Protein AF-A0A660TB31-F1 (afdb_monomer_lite)

Secondary structure (DSSP, 8-state):
-HHHHHHHHHHHHHHHHHHHHHHHHHHH-GGGHHHHHHHHHHHHHHHHHHHTSPS-STTTHHHHHHHHHHHHHHHHHHHHHHHHHHHHHHHHHHHHHHHHHHHHHHHHHHHHHHHHHHHHHHHHHHHHHHHHHHHHHHHHHHHHHHHHHHHHHHHHHHHHHHHHTT---TT-------SSHHHHHHHHHHHHHHHHHT-

Radius of gyration: 57.17 Å; chains: 1; bounding box: 102×24×150 Å

pLDDT: mean 88.39, std 9.78, range [55.0, 98.12]

Structure (mmCIF, N/CA/C/O backbone):
data_AF-A0A660TB31-F1
#
_entry.id   AF-A0A660TB31-F1
#
loop_
_atom_site.group_PDB
_atom_site.id
_atom_site.type_symbol
_atom_site.label_atom_id
_atom_site.label_alt_id
_atom_site.label_comp_id
_atom_site.label_asym_id
_atom_site.label_entity_id
_atom_site.label_seq_id
_atom_site.pdbx_PDB_ins_code
_atom_site.Cartn_x
_atom_site.Cartn_y
_atom_site.Cartn_z
_atom_site.occupancy
_atom_site.B_iso_or_equiv
_atom_site.auth_seq_id
_atom_site.auth_comp_id
_atom_site.auth_asym_id
_atom_site.auth_atom_id
_atom_site.pdbx_PDB_model_num
ATOM 1 N N . MET A 1 1 ? 27.184 2.297 -66.654 1.00 55.00 1 MET A N 1
ATOM 2 C CA . MET A 1 1 ? 27.387 3.160 -65.469 1.00 55.00 1 MET A CA 1
ATOM 3 C C . MET A 1 1 ? 26.064 3.560 -64.815 1.00 55.00 1 MET A C 1
ATOM 5 O O . MET A 1 1 ? 25.922 3.299 -63.631 1.00 55.00 1 MET A O 1
ATOM 9 N N . GLU A 1 2 ? 25.061 4.058 -65.547 1.00 56.44 2 GLU A N 1
ATOM 10 C CA . GLU A 1 2 ? 23.758 4.478 -64.973 1.00 56.44 2 GLU A CA 1
ATOM 11 C C . GLU A 1 2 ? 23.028 3.412 -64.134 1.00 56.44 2 GLU A C 1
ATOM 13 O O . GLU A 1 2 ? 22.593 3.700 -63.024 1.00 56.44 2 GLU A O 1
ATOM 18 N N . ARG A 1 3 ? 22.954 2.152 -64.594 1.00 64.44 3 ARG A N 1
ATOM 19 C CA . ARG A 1 3 ? 22.306 1.066 -63.825 1.00 64.44 3 ARG A CA 1
ATOM 20 C C . ARG A 1 3 ? 22.970 0.798 -62.468 1.00 64.44 3 ARG A C 1
ATOM 22 O O . ARG A 1 3 ? 22.279 0.471 -61.511 1.00 64.44 3 ARG A O 1
ATOM 29 N N . ALA A 1 4 ? 24.291 0.957 -62.378 1.00 63.09 4 ALA A N 1
ATOM 30 C CA . ALA A 1 4 ? 25.035 0.770 -61.132 1.00 63.09 4 ALA A CA 1
ATOM 31 C C . ALA A 1 4 ? 24.817 1.940 -60.154 1.00 63.09 4 ALA A C 1
ATOM 33 O O . ALA A 1 4 ? 24.731 1.723 -58.948 1.00 63.09 4 ALA A O 1
ATOM 34 N N . VAL A 1 5 ? 24.654 3.162 -60.674 1.00 63.12 5 VAL A N 1
ATOM 35 C CA . VAL A 1 5 ? 24.342 4.362 -59.879 1.00 63.12 5 VAL A CA 1
ATOM 36 C C . VAL A 1 5 ? 22.917 4.295 -59.317 1.00 63.12 5 VAL A C 1
ATOM 38 O O . VAL A 1 5 ? 22.720 4.536 -58.128 1.00 63.12 5 VAL A O 1
ATOM 41 N N . ILE A 1 6 ? 21.934 3.885 -60.130 1.00 69.69 6 ILE A N 1
ATOM 42 C CA . ILE A 1 6 ? 20.538 3.698 -59.692 1.00 69.69 6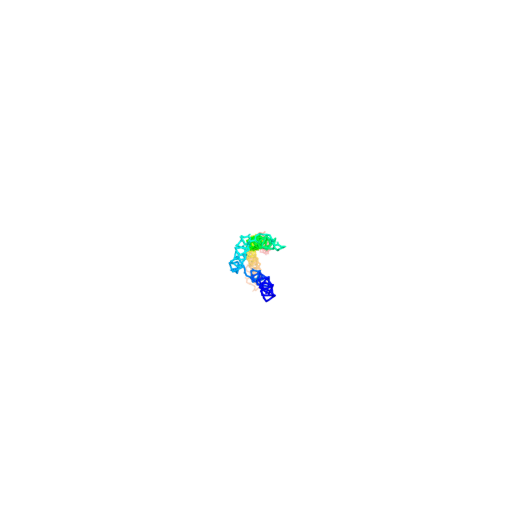 ILE A CA 1
ATOM 43 C C . ILE A 1 6 ? 20.438 2.582 -58.642 1.00 69.69 6 ILE A C 1
ATOM 45 O O . ILE A 1 6 ? 19.766 2.748 -57.625 1.00 69.69 6 ILE A O 1
ATOM 49 N N . ALA A 1 7 ? 21.143 1.464 -58.849 1.00 66.06 7 ALA A N 1
ATOM 50 C CA . ALA A 1 7 ? 21.182 0.368 -57.882 1.00 66.06 7 ALA A CA 1
ATOM 51 C C . ALA A 1 7 ? 21.802 0.796 -56.537 1.00 66.06 7 ALA A C 1
ATOM 53 O O . ALA A 1 7 ? 21.265 0.455 -55.484 1.00 66.06 7 ALA A O 1
ATOM 54 N N . GLY A 1 8 ? 22.882 1.587 -56.560 1.00 68.38 8 GLY A N 1
ATOM 55 C CA . GLY A 1 8 ? 23.509 2.127 -55.349 1.00 68.38 8 GLY A CA 1
ATOM 56 C C . GLY A 1 8 ? 22.620 3.122 -54.594 1.00 68.38 8 GLY A C 1
ATOM 57 O O . GLY A 1 8 ? 22.508 3.043 -53.371 1.00 68.38 8 GLY A O 1
ATOM 58 N N . ALA A 1 9 ? 21.937 4.018 -55.313 1.00 69.50 9 ALA A N 1
ATOM 59 C CA . ALA A 1 9 ? 20.983 4.955 -54.720 1.00 69.50 9 ALA A CA 1
ATOM 60 C C . ALA A 1 9 ? 19.797 4.229 -54.063 1.00 69.50 9 ALA A C 1
ATOM 62 O O . ALA A 1 9 ? 19.445 4.533 -52.924 1.00 69.50 9 ALA A O 1
ATOM 63 N N . ASN A 1 10 ? 19.231 3.224 -54.738 1.00 74.56 10 ASN A N 1
ATOM 64 C CA . ASN A 1 10 ? 18.121 2.438 -54.202 1.00 74.56 10 ASN A CA 1
ATOM 65 C C . ASN A 1 10 ? 18.528 1.645 -52.945 1.00 74.56 10 ASN A C 1
ATOM 67 O O . ASN A 1 10 ? 17.792 1.614 -51.961 1.00 74.56 10 ASN A O 1
ATOM 71 N N . ALA A 1 11 ? 19.734 1.066 -52.937 1.00 74.31 11 ALA A N 1
ATOM 72 C CA . ALA A 1 11 ? 20.273 0.375 -51.766 1.00 74.31 11 ALA A CA 1
ATOM 73 C C . ALA A 1 11 ? 20.437 1.313 -50.556 1.00 74.31 11 ALA A C 1
ATOM 75 O O . ALA A 1 11 ? 20.092 0.934 -49.440 1.00 74.31 11 ALA A O 1
ATOM 76 N N . ASN A 1 12 ? 20.904 2.549 -50.766 1.00 77.69 12 ASN A N 1
ATOM 77 C CA . ASN A 1 12 ? 21.021 3.549 -49.699 1.00 77.69 12 ASN A CA 1
ATOM 78 C C . ASN A 1 12 ? 19.644 3.941 -49.138 1.00 77.69 12 ASN A C 1
ATOM 80 O O . ASN A 1 12 ? 19.427 3.926 -47.927 1.00 77.69 12 ASN A O 1
ATOM 84 N N . THR A 1 13 ? 18.680 4.216 -50.018 1.00 83.94 13 THR A N 1
ATOM 85 C CA . THR A 1 13 ? 17.300 4.505 -49.620 1.00 83.94 13 THR A CA 1
ATOM 86 C C . THR A 1 13 ? 16.699 3.367 -48.795 1.00 83.94 13 THR A C 1
ATOM 88 O O . THR A 1 13 ? 16.145 3.622 -47.726 1.00 83.94 13 THR A O 1
ATOM 91 N N . ASN A 1 14 ? 16.869 2.115 -49.228 1.00 87.75 14 ASN A N 1
ATOM 92 C CA . ASN A 1 14 ? 16.396 0.954 -48.478 1.00 87.75 14 ASN A CA 1
ATOM 93 C C . ASN A 1 14 ? 17.062 0.844 -47.096 1.00 87.75 14 ASN A C 1
ATOM 95 O O . ASN A 1 14 ? 16.364 0.681 -46.099 1.00 87.75 14 ASN A O 1
ATOM 99 N N . SER A 1 15 ? 18.383 1.033 -47.008 1.00 87.88 15 SER A N 1
ATOM 100 C CA . SER A 1 15 ? 19.113 1.027 -45.731 1.00 87.88 15 SER A CA 1
ATOM 101 C C . SER A 1 15 ? 18.635 2.107 -44.755 1.00 87.88 15 SER A C 1
ATOM 103 O O . SER A 1 15 ? 18.563 1.863 -43.548 1.00 87.88 15 SER A O 1
ATOM 105 N N . ASN A 1 16 ? 18.263 3.291 -45.250 1.00 89.75 16 ASN A N 1
ATOM 106 C CA . ASN A 1 16 ? 17.694 4.352 -44.414 1.00 89.75 16 ASN A CA 1
ATOM 107 C C . ASN A 1 16 ? 16.309 3.965 -43.873 1.00 89.75 16 ASN A C 1
ATOM 109 O O . ASN A 1 16 ? 16.013 4.201 -42.698 1.00 89.75 16 ASN A O 1
ATOM 113 N N . TYR A 1 17 ? 15.463 3.342 -44.701 1.00 93.50 17 TYR A N 1
ATOM 114 C CA . TYR A 1 17 ? 14.167 2.831 -44.249 1.00 93.50 17 TYR A CA 1
ATOM 115 C C . TYR A 1 17 ? 14.322 1.695 -43.239 1.00 93.50 17 TYR A C 1
ATOM 117 O O . TYR A 1 17 ? 13.655 1.707 -42.207 1.00 93.50 17 TYR A O 1
ATOM 125 N N . GLU A 1 18 ? 15.232 0.757 -43.488 1.00 95.06 18 GLU A N 1
ATOM 126 C CA . GLU A 1 18 ? 15.504 -0.362 -42.588 1.00 95.06 18 GLU A CA 1
ATOM 127 C C . GLU A 1 18 ? 16.046 0.120 -41.235 1.00 95.06 18 GLU A C 1
ATOM 129 O O . GLU A 1 18 ? 15.541 -0.294 -40.193 1.00 95.06 18 GLU A O 1
ATOM 134 N N . THR A 1 19 ? 16.958 1.101 -41.236 1.00 95.50 19 THR A N 1
ATOM 135 C CA . THR A 1 19 ? 17.412 1.794 -40.016 1.00 95.50 19 THR A CA 1
ATOM 136 C C . THR A 1 19 ? 16.233 2.329 -39.206 1.00 95.50 19 THR A C 1
ATOM 138 O O . THR A 1 19 ? 16.148 2.108 -37.996 1.00 95.50 19 THR A O 1
ATOM 141 N N . LYS A 1 20 ? 15.290 3.013 -39.866 1.00 96.38 20 LYS A N 1
ATOM 142 C CA . LYS A 1 20 ? 14.101 3.567 -39.211 1.00 96.38 20 LYS A CA 1
ATOM 143 C C . LYS A 1 20 ? 13.200 2.467 -38.650 1.00 96.38 20 LYS A C 1
ATOM 145 O O . LYS A 1 20 ? 12.741 2.595 -37.520 1.00 96.38 20 LYS A O 1
ATOM 150 N N . VAL A 1 21 ? 12.943 1.405 -39.411 1.00 97.44 21 VAL A N 1
ATOM 151 C CA . VAL A 1 21 ? 12.093 0.286 -38.974 1.00 97.44 21 VAL A CA 1
ATOM 152 C C . VAL A 1 21 ? 12.697 -0.413 -37.760 1.00 97.44 21 VAL A C 1
ATOM 154 O O . VAL A 1 21 ? 12.007 -0.590 -36.759 1.00 97.44 21 VAL A O 1
ATOM 157 N N . LEU A 1 22 ? 13.987 -0.746 -37.806 1.00 97.38 22 LEU A N 1
ATOM 158 C CA . LEU A 1 22 ? 14.676 -1.393 -36.691 1.00 97.38 22 LEU A CA 1
ATOM 159 C C . LEU A 1 22 ? 14.725 -0.489 -35.452 1.00 97.38 22 LEU A C 1
ATOM 161 O O . LEU A 1 22 ? 14.555 -0.970 -34.334 1.00 97.38 22 LEU A O 1
ATOM 165 N N . PHE A 1 23 ? 14.885 0.827 -35.632 1.00 97.19 23 PHE A N 1
ATOM 166 C CA . PHE A 1 23 ? 14.807 1.773 -34.518 1.00 97.19 23 PHE A CA 1
ATOM 167 C C . PHE A 1 23 ? 13.397 1.847 -33.914 1.00 97.19 23 PHE A C 1
ATOM 169 O O . PHE A 1 23 ? 13.246 1.913 -32.697 1.00 97.19 23 PHE A O 1
ATOM 176 N N . LEU A 1 24 ? 12.348 1.816 -34.743 1.00 97.06 24 LEU A N 1
ATOM 177 C CA . LEU A 1 24 ? 10.964 1.786 -34.260 1.00 97.06 24 LEU A CA 1
ATOM 178 C C . LEU A 1 24 ? 10.669 0.501 -33.478 1.00 97.06 24 LEU A C 1
ATOM 180 O O . LEU A 1 24 ? 10.048 0.572 -32.422 1.00 97.06 24 LEU A O 1
ATOM 184 N N . GLN A 1 25 ? 11.175 -0.642 -33.942 1.00 96.75 25 GLN A N 1
ATOM 185 C CA . GLN A 1 25 ? 11.079 -1.910 -33.215 1.00 96.75 25 GLN A CA 1
ATOM 186 C C . GLN A 1 25 ? 11.824 -1.861 -31.877 1.00 96.75 25 GLN A C 1
ATOM 188 O O . GLN A 1 25 ? 11.293 -2.323 -30.873 1.00 96.75 25 GLN A O 1
ATOM 193 N N . LEU A 1 26 ? 13.020 -1.260 -31.842 1.00 96.12 26 LEU A N 1
ATOM 194 C CA . LEU A 1 26 ? 13.765 -1.008 -30.604 1.00 96.12 26 LEU A CA 1
ATOM 195 C C . LEU A 1 26 ? 12.980 -0.111 -29.632 1.00 96.12 26 LEU A C 1
ATOM 197 O O . LEU A 1 26 ? 13.001 -0.347 -28.427 1.00 96.12 26 LEU A O 1
ATOM 201 N N . LYS A 1 27 ? 12.298 0.920 -30.144 1.00 94.75 27 LYS A N 1
ATOM 202 C CA . LYS A 1 27 ? 11.487 1.846 -29.340 1.00 94.75 27 LYS A CA 1
ATOM 203 C C . LYS A 1 27 ? 10.261 1.166 -28.726 1.00 94.75 27 LYS A C 1
ATOM 205 O O . LYS A 1 27 ? 9.860 1.518 -27.621 1.00 94.75 27 LYS A O 1
ATOM 210 N N . GLU A 1 28 ? 9.648 0.240 -29.455 1.00 94.12 28 GLU A N 1
ATOM 211 C CA . GLU A 1 28 ? 8.514 -0.550 -28.971 1.00 94.12 28 GLU A CA 1
ATOM 212 C C . GLU A 1 28 ? 8.962 -1.611 -27.959 1.00 94.12 28 GLU A C 1
ATOM 214 O O . GLU A 1 28 ? 8.334 -1.782 -26.915 1.00 94.12 28 GLU A O 1
ATOM 219 N N . ASN A 1 29 ? 10.070 -2.294 -28.250 1.00 92.81 29 ASN A N 1
ATOM 220 C CA . ASN A 1 29 ? 10.642 -3.312 -27.389 1.00 92.81 29 ASN A CA 1
ATOM 221 C C . ASN A 1 29 ? 12.178 -3.258 -27.403 1.00 92.81 29 ASN A C 1
ATOM 223 O O . ASN A 1 29 ? 12.828 -3.611 -28.392 1.00 92.81 29 ASN A O 1
ATOM 227 N N . THR A 1 30 ? 12.760 -2.911 -26.253 1.00 91.31 30 THR A N 1
ATOM 228 C CA . THR A 1 30 ? 14.211 -2.812 -26.048 1.00 91.31 30 THR A CA 1
ATOM 229 C C . THR A 1 30 ? 14.957 -4.127 -26.316 1.00 91.31 30 THR A C 1
ATOM 231 O O . THR A 1 30 ? 16.146 -4.093 -26.627 1.00 91.31 30 THR A O 1
ATOM 234 N N . ASP A 1 31 ? 14.289 -5.285 -26.279 1.00 92.75 31 ASP A N 1
ATOM 235 C CA . ASP A 1 31 ? 14.882 -6.586 -26.633 1.00 92.75 31 ASP A CA 1
ATOM 236 C C . ASP A 1 31 ? 15.293 -6.663 -28.112 1.00 92.75 31 ASP A C 1
ATOM 238 O O . ASP A 1 31 ? 16.126 -7.477 -28.502 1.00 92.75 31 ASP A O 1
ATOM 242 N N . LYS A 1 32 ? 14.747 -5.786 -28.963 1.00 93.75 32 LYS A N 1
ATOM 243 C CA . LYS A 1 32 ? 15.121 -5.680 -30.381 1.00 93.75 32 LYS A CA 1
ATOM 244 C C . LYS A 1 32 ? 16.419 -4.898 -30.610 1.00 93.75 32 LYS A C 1
ATOM 246 O O . LYS A 1 32 ? 16.840 -4.756 -31.759 1.00 93.75 32 LYS A O 1
ATOM 251 N N . LYS A 1 33 ? 17.086 -4.431 -29.545 1.00 94.50 33 LYS A N 1
ATOM 252 C CA . LYS A 1 33 ? 18.350 -3.678 -29.623 1.00 94.50 33 LYS A CA 1
ATOM 253 C C . LYS A 1 33 ? 19.432 -4.399 -30.424 1.00 94.50 33 LYS A C 1
ATOM 255 O O . LYS A 1 33 ? 20.116 -3.758 -31.215 1.00 94.50 33 LYS A O 1
ATOM 260 N N . ASP A 1 34 ? 19.549 -5.717 -30.277 1.00 96.19 34 ASP A N 1
ATOM 261 C CA . ASP A 1 34 ? 20.636 -6.478 -30.898 1.00 96.19 34 ASP A CA 1
ATOM 262 C C . ASP A 1 34 ? 20.501 -6.485 -32.424 1.00 96.19 34 ASP A C 1
ATOM 264 O O . ASP A 1 34 ? 21.494 -6.335 -33.136 1.00 96.19 34 ASP A O 1
ATOM 268 N N . ALA A 1 35 ? 19.268 -6.578 -32.937 1.00 95.19 35 ALA A N 1
ATOM 269 C CA . ALA A 1 35 ? 18.986 -6.518 -34.369 1.00 95.19 35 ALA A CA 1
ATOM 270 C C . ALA A 1 35 ? 19.327 -5.138 -34.954 1.00 95.19 35 ALA A C 1
ATOM 272 O O . ALA A 1 35 ? 19.966 -5.053 -36.005 1.00 95.19 35 ALA A O 1
ATOM 273 N N . PHE A 1 36 ? 18.956 -4.066 -34.247 1.00 97.56 36 PHE A N 1
ATOM 274 C CA . PHE A 1 36 ? 19.282 -2.695 -34.637 1.00 97.56 36 PHE A CA 1
ATOM 275 C C . PHE A 1 36 ? 20.798 -2.449 -34.645 1.00 97.56 36 PHE A C 1
ATOM 277 O O . PHE A 1 36 ? 21.348 -2.035 -35.666 1.00 97.56 36 PHE A O 1
ATOM 284 N N . PHE A 1 37 ? 21.494 -2.751 -33.545 1.00 97.75 37 PHE A N 1
ATOM 285 C CA . PHE A 1 37 ? 22.936 -2.514 -33.445 1.00 97.75 37 PHE A CA 1
ATOM 286 C C . PHE A 1 37 ? 23.729 -3.375 -34.426 1.00 97.75 37 PHE A C 1
ATOM 288 O O . PHE A 1 37 ? 24.620 -2.858 -35.093 1.00 97.75 37 PHE A O 1
ATOM 295 N N . SER A 1 38 ? 23.340 -4.639 -34.620 1.00 97.19 38 SER A N 1
ATOM 296 C CA . SER A 1 38 ? 23.960 -5.506 -35.630 1.00 97.19 38 SER A CA 1
ATOM 297 C C . SER A 1 38 ? 23.808 -4.946 -37.047 1.00 97.19 38 SER A C 1
ATOM 299 O O . SER A 1 38 ? 24.731 -5.038 -37.858 1.00 97.19 38 SER A O 1
ATOM 301 N N . PHE A 1 39 ? 22.651 -4.361 -37.375 1.00 96.81 39 PHE A N 1
ATOM 302 C CA . PHE A 1 39 ? 22.438 -3.722 -38.672 1.00 96.81 39 PHE A CA 1
ATOM 303 C C . PHE A 1 39 ? 23.334 -2.489 -38.849 1.00 96.81 39 PHE A C 1
ATOM 305 O O . PHE A 1 39 ? 24.043 -2.389 -39.853 1.00 96.81 39 PHE A O 1
ATOM 312 N N . ILE A 1 40 ? 23.359 -1.598 -37.855 1.00 96.75 40 ILE A N 1
ATOM 313 C CA . ILE A 1 40 ? 24.179 -0.381 -37.886 1.00 96.75 40 ILE A CA 1
ATOM 314 C C . ILE A 1 40 ? 25.676 -0.711 -37.938 1.00 96.75 40 ILE A C 1
ATOM 316 O O . ILE A 1 40 ? 26.394 -0.119 -38.740 1.00 96.75 40 ILE A O 1
ATOM 320 N N . ASP A 1 41 ? 26.145 -1.702 -37.178 1.00 96.75 41 ASP A N 1
ATOM 321 C CA . ASP A 1 41 ? 27.548 -2.129 -37.177 1.00 96.75 41 ASP A CA 1
ATOM 322 C C . ASP A 1 41 ? 27.988 -2.682 -38.536 1.00 96.75 41 ASP A C 1
ATOM 324 O O . ASP A 1 41 ? 29.083 -2.371 -39.015 1.00 96.75 41 ASP A O 1
ATOM 328 N N . ARG A 1 42 ? 27.116 -3.437 -39.222 1.00 94.56 42 ARG A N 1
ATOM 329 C CA . ARG A 1 42 ? 27.367 -3.844 -40.615 1.00 94.56 42 ARG A CA 1
ATOM 330 C C . ARG A 1 42 ? 27.451 -2.635 -41.543 1.00 94.56 42 ARG A C 1
ATOM 332 O O . ARG A 1 42 ? 28.345 -2.600 -42.386 1.00 94.56 42 ARG A O 1
ATOM 339 N N . GLY A 1 43 ? 26.570 -1.648 -41.377 1.00 91.38 43 GLY A N 1
ATOM 340 C CA . GLY A 1 43 ? 26.590 -0.403 -42.149 1.00 91.38 43 GLY A CA 1
ATOM 341 C C . GLY A 1 43 ? 27.872 0.413 -41.944 1.00 91.38 43 GLY A C 1
ATOM 342 O O . GLY A 1 43 ? 28.445 0.910 -42.912 1.00 91.38 43 GLY A O 1
ATOM 343 N N . ILE A 1 44 ? 28.368 0.508 -40.706 1.00 93.25 44 ILE A N 1
ATOM 344 C CA . ILE A 1 44 ? 29.651 1.153 -40.374 1.00 93.25 44 ILE A CA 1
ATOM 345 C C . ILE A 1 44 ? 30.804 0.409 -41.050 1.00 93.25 44 ILE A C 1
ATOM 347 O O . ILE A 1 44 ? 31.579 1.024 -41.779 1.00 93.25 44 ILE A O 1
ATOM 351 N N . LYS A 1 45 ? 30.875 -0.918 -40.883 1.00 92.25 45 LYS A N 1
ATOM 352 C CA . LYS A 1 45 ? 31.938 -1.748 -41.467 1.00 92.25 45 LYS A CA 1
ATOM 353 C C . LYS A 1 45 ? 31.957 -1.680 -42.997 1.00 92.25 45 LYS A C 1
ATOM 355 O O . LYS A 1 45 ? 33.020 -1.622 -43.608 1.00 92.25 45 LYS A O 1
ATOM 360 N N . GLN A 1 46 ? 30.788 -1.670 -43.639 1.00 87.19 46 GLN A N 1
ATOM 361 C CA . GLN A 1 46 ? 30.685 -1.504 -45.092 1.00 87.19 46 GLN A CA 1
ATOM 362 C C . GLN A 1 46 ? 31.159 -0.119 -45.543 1.00 87.19 46 GLN A C 1
ATOM 364 O O . GLN A 1 46 ? 31.859 -0.014 -46.550 1.00 87.19 46 GLN A O 1
ATOM 369 N N . ALA A 1 47 ? 30.808 0.939 -44.806 1.00 87.25 47 ALA A N 1
ATOM 370 C CA . ALA A 1 47 ? 31.291 2.285 -45.094 1.00 87.25 47 ALA A CA 1
ATOM 371 C C . ALA A 1 47 ? 32.818 2.380 -44.945 1.00 87.25 47 ALA A C 1
ATOM 373 O O . ALA A 1 47 ? 33.462 2.972 -45.803 1.00 87.25 47 ALA A O 1
ATOM 374 N N . GLU A 1 48 ? 33.404 1.734 -43.932 1.00 87.62 48 GLU A N 1
ATOM 375 C CA . GLU A 1 48 ? 34.859 1.654 -43.732 1.00 87.62 48 GLU A CA 1
ATOM 376 C C . GLU A 1 48 ? 35.583 0.996 -44.906 1.00 87.62 48 GLU A C 1
ATOM 378 O O . GLU A 1 48 ? 36.512 1.584 -45.453 1.00 87.62 48 GLU A O 1
ATOM 383 N N . LEU A 1 49 ? 35.107 -0.164 -45.361 1.00 84.62 49 LEU A N 1
ATOM 384 C CA . LEU A 1 49 ? 35.686 -0.858 -46.518 1.00 84.62 49 LEU A CA 1
ATOM 385 C C . LEU A 1 49 ? 35.607 -0.024 -47.809 1.00 84.62 49 LEU A C 1
ATOM 387 O O . LEU A 1 49 ? 36.465 -0.133 -48.683 1.00 84.62 49 LEU A O 1
ATOM 391 N N . ASN A 1 50 ? 34.582 0.821 -47.945 1.00 79.31 50 ASN A N 1
ATOM 392 C CA . ASN A 1 50 ? 34.410 1.689 -49.110 1.00 79.31 50 ASN A CA 1
ATOM 393 C C . ASN A 1 50 ? 35.293 2.950 -49.072 1.00 79.31 50 ASN A C 1
ATOM 395 O O . ASN A 1 50 ? 35.486 3.557 -50.122 1.00 79.31 50 ASN A O 1
ATOM 399 N N . ILE A 1 51 ? 35.854 3.323 -47.914 1.00 78.81 51 ILE A N 1
ATOM 400 C CA . ILE A 1 51 ? 36.839 4.417 -47.784 1.00 78.81 51 ILE A CA 1
ATOM 401 C C . ILE A 1 51 ? 38.207 4.008 -48.371 1.00 78.81 51 ILE A C 1
ATOM 403 O O . ILE A 1 51 ? 38.985 4.865 -48.789 1.00 78.81 51 ILE A O 1
ATOM 407 N N . GLU A 1 52 ? 38.506 2.706 -48.438 1.00 68.94 52 GLU A N 1
ATOM 408 C CA . GLU A 1 52 ? 39.780 2.168 -48.949 1.00 68.94 52 GLU A CA 1
ATOM 409 C C . GLU A 1 52 ? 39.816 1.978 -50.485 1.00 68.94 52 GLU A C 1
ATOM 411 O O . GLU A 1 52 ? 40.867 1.675 -51.050 1.00 68.94 52 GLU A O 1
ATOM 416 N N . ARG A 1 53 ? 38.689 2.178 -51.184 1.00 63.88 53 ARG A N 1
ATOM 417 C CA . ARG A 1 53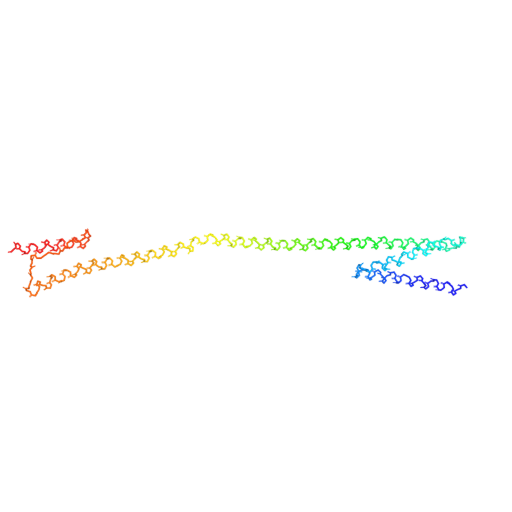 ? 38.561 2.095 -52.659 1.00 63.88 53 ARG A CA 1
ATOM 418 C C . ARG A 1 53 ? 38.973 3.426 -53.336 1.00 63.88 53 ARG A C 1
ATOM 420 O O . ARG A 1 53 ? 39.103 4.423 -52.633 1.00 63.88 53 ARG A O 1
ATOM 427 N N . PRO A 1 54 ? 39.308 3.459 -54.650 1.00 56.81 54 PRO A N 1
ATOM 428 C CA . PRO A 1 54 ? 40.311 4.385 -55.181 1.00 56.81 54 PRO A CA 1
ATOM 429 C C . PRO A 1 54 ? 39.943 5.855 -54.971 1.00 56.81 54 PRO A C 1
ATOM 431 O O . PRO A 1 54 ? 38.894 6.315 -55.411 1.00 56.81 54 PRO A O 1
ATOM 434 N N . LYS A 1 55 ? 40.868 6.564 -54.320 1.00 64.88 55 LYS A N 1
ATOM 435 C CA . LYS A 1 55 ? 40.844 8.007 -54.081 1.00 64.88 55 LYS A CA 1
ATOM 436 C C . LYS A 1 55 ? 41.050 8.756 -55.404 1.00 64.88 55 LYS A C 1
ATOM 438 O O . LYS A 1 55 ? 41.788 8.270 -56.261 1.00 64.88 55 LYS A O 1
ATOM 443 N N . ASN A 1 56 ? 40.451 9.940 -55.513 1.00 64.88 56 ASN A N 1
ATOM 444 C CA . ASN A 1 56 ? 40.391 10.902 -56.623 1.00 64.88 56 ASN A CA 1
ATOM 445 C C . ASN A 1 56 ? 39.065 10.952 -57.409 1.00 64.88 56 ASN A C 1
ATOM 447 O O . ASN A 1 56 ? 39.065 11.353 -58.575 1.00 64.88 56 ASN A O 1
ATOM 451 N N . THR A 1 57 ? 37.925 10.612 -56.795 1.00 74.88 57 THR A N 1
ATOM 452 C CA . THR A 1 57 ? 36.599 10.899 -57.373 1.00 74.88 57 THR A CA 1
ATOM 453 C C . THR A 1 57 ? 35.898 12.043 -56.630 1.00 74.88 57 THR A C 1
ATOM 455 O O . THR A 1 57 ? 36.115 12.230 -55.432 1.00 74.88 57 THR A O 1
ATOM 458 N N . PRO A 1 58 ? 34.971 12.781 -57.272 1.00 73.19 58 PRO A N 1
ATOM 459 C CA . PRO A 1 58 ? 34.118 13.752 -56.573 1.00 73.19 58 PRO A CA 1
ATOM 460 C C . PRO A 1 58 ? 33.277 13.161 -55.420 1.00 73.19 58 PRO A C 1
ATOM 462 O O . PRO A 1 58 ? 32.648 13.909 -54.677 1.00 73.19 58 PRO A O 1
ATOM 465 N N . PHE A 1 59 ? 33.241 11.831 -55.269 1.00 72.25 59 PHE A N 1
ATOM 466 C CA . PHE A 1 59 ? 32.381 11.098 -54.340 1.00 72.25 59 PHE A CA 1
ATOM 467 C C . PHE A 1 59 ? 33.128 10.464 -53.157 1.00 72.25 59 PHE A C 1
ATOM 469 O O . PHE A 1 59 ? 32.496 9.813 -52.325 1.00 72.25 59 PHE A O 1
ATOM 476 N N . ASP A 1 60 ? 34.439 10.681 -53.029 1.00 74.94 60 ASP A N 1
ATOM 477 C CA . ASP A 1 60 ? 35.283 10.030 -52.010 1.00 74.94 60 ASP A CA 1
ATOM 478 C C . ASP A 1 60 ? 34.885 10.369 -50.562 1.00 74.94 60 ASP A C 1
ATOM 480 O O . ASP A 1 60 ? 35.193 9.630 -49.628 1.00 74.94 60 ASP A O 1
ATOM 484 N N . MET A 1 61 ? 34.156 11.472 -50.363 1.00 81.31 61 MET A N 1
ATOM 485 C CA . MET A 1 61 ? 33.635 11.887 -49.056 1.00 81.31 61 MET A CA 1
ATOM 486 C C . MET A 1 61 ? 32.323 11.190 -48.664 1.00 81.31 61 MET A C 1
ATOM 488 O O . MET A 1 61 ? 31.958 11.200 -47.487 1.00 81.31 61 MET A O 1
ATOM 492 N N . LEU A 1 62 ? 31.594 10.574 -49.606 1.00 81.94 62 LEU A N 1
ATOM 493 C CA . LEU A 1 62 ? 30.311 9.921 -49.308 1.00 81.94 62 LEU A CA 1
ATOM 494 C C . LEU A 1 62 ? 30.451 8.749 -48.319 1.00 81.94 62 LEU A C 1
ATOM 496 O O . LEU A 1 62 ? 29.670 8.706 -47.365 1.00 81.94 62 LEU A O 1
ATOM 500 N N . PRO A 1 63 ? 31.436 7.836 -48.458 1.00 82.75 63 PRO A N 1
ATOM 501 C CA . PRO A 1 63 ? 31.642 6.757 -47.491 1.00 82.75 63 PRO A CA 1
ATOM 502 C C . PRO A 1 63 ? 32.013 7.272 -46.093 1.00 82.75 63 PRO A C 1
ATOM 504 O O . PRO A 1 63 ? 31.530 6.743 -45.092 1.00 82.75 63 PRO A O 1
ATOM 507 N N . VAL A 1 64 ? 32.806 8.348 -46.013 1.00 86.44 64 VAL A N 1
ATOM 508 C CA . VAL A 1 64 ? 33.189 8.997 -44.745 1.00 86.44 64 VAL A CA 1
ATOM 509 C C . VAL A 1 64 ? 31.964 9.586 -44.043 1.00 86.44 64 VAL A C 1
ATOM 511 O O . VAL A 1 64 ? 31.740 9.336 -42.858 1.00 86.44 64 VAL A O 1
ATOM 514 N N . ASN A 1 65 ? 31.125 10.319 -44.777 1.00 88.44 65 ASN A N 1
ATOM 515 C CA . ASN A 1 65 ? 29.901 10.903 -44.232 1.00 88.44 65 ASN A CA 1
ATOM 516 C C . ASN A 1 65 ? 28.894 9.826 -43.800 1.00 88.44 65 ASN A C 1
ATOM 518 O O . ASN A 1 65 ? 28.286 9.958 -42.738 1.00 88.44 65 ASN A O 1
ATOM 522 N N . ALA A 1 66 ? 28.757 8.742 -44.571 1.00 86.75 66 ALA A N 1
ATOM 523 C CA . ALA A 1 66 ? 27.896 7.611 -44.224 1.00 86.75 66 ALA A CA 1
ATOM 524 C C . ALA A 1 66 ? 28.369 6.905 -42.943 1.00 86.75 66 ALA A C 1
ATOM 526 O O . ALA A 1 66 ? 27.559 6.628 -42.056 1.00 86.75 66 ALA A O 1
ATOM 527 N N . LYS A 1 67 ? 29.684 6.683 -42.799 1.00 90.44 67 LYS A N 1
ATOM 528 C CA . LYS A 1 67 ? 30.278 6.161 -41.561 1.00 90.44 67 LYS A CA 1
ATOM 529 C C . LYS A 1 67 ? 29.940 7.059 -40.374 1.00 90.44 67 LYS A C 1
ATOM 531 O O . LYS A 1 67 ? 29.417 6.572 -39.375 1.00 90.44 67 LYS A O 1
ATOM 536 N N . ASN A 1 68 ? 30.195 8.362 -40.486 1.00 93.06 68 ASN A N 1
ATOM 537 C CA . ASN A 1 68 ? 29.949 9.313 -39.401 1.00 93.06 68 ASN A CA 1
ATOM 538 C C . ASN A 1 68 ? 28.464 9.380 -39.013 1.00 93.06 68 ASN A C 1
ATOM 540 O O . ASN A 1 68 ? 28.142 9.434 -37.826 1.00 93.06 68 ASN A O 1
ATOM 544 N N . ALA A 1 69 ? 27.557 9.330 -39.993 1.00 92.19 69 ALA A N 1
ATOM 545 C CA . ALA A 1 69 ? 26.120 9.272 -39.745 1.00 92.19 69 ALA A CA 1
ATOM 546 C C . ALA A 1 69 ? 25.727 7.993 -38.989 1.00 92.19 69 ALA A C 1
ATOM 548 O O . ALA A 1 69 ? 25.051 8.082 -37.966 1.00 92.19 69 ALA A O 1
ATOM 549 N N . ASN A 1 70 ? 26.208 6.825 -39.426 1.00 94.38 70 ASN A N 1
ATOM 550 C CA . ASN A 1 70 ? 25.923 5.550 -38.764 1.00 94.38 70 ASN A CA 1
ATOM 551 C C . ASN A 1 70 ? 26.498 5.488 -37.341 1.00 94.38 70 ASN A C 1
ATOM 553 O O . ASN A 1 70 ? 25.818 5.033 -36.424 1.00 94.38 70 ASN A O 1
ATOM 557 N N . VAL A 1 71 ? 27.712 6.007 -37.126 1.00 96.69 71 VAL A N 1
ATOM 558 C CA . VAL A 1 71 ? 28.310 6.134 -35.786 1.00 96.69 71 VAL A CA 1
ATOM 559 C C . VAL A 1 71 ? 27.454 7.035 -34.896 1.00 96.69 71 VAL A C 1
ATOM 561 O O . VAL A 1 71 ? 27.157 6.672 -33.761 1.00 96.69 71 VAL A O 1
ATOM 564 N N . LYS A 1 72 ? 26.993 8.183 -35.405 1.00 97.12 72 LYS A N 1
ATOM 565 C CA . LYS A 1 72 ? 26.121 9.086 -34.644 1.00 97.12 72 LYS A CA 1
ATOM 566 C C . LYS A 1 72 ? 24.778 8.434 -34.302 1.00 97.12 72 LYS A C 1
ATOM 568 O O . LYS A 1 72 ? 24.308 8.578 -33.178 1.00 97.12 72 LYS A O 1
ATOM 573 N N . ILE A 1 73 ? 24.180 7.702 -35.244 1.00 96.31 73 ILE A N 1
ATOM 574 C CA . ILE A 1 73 ? 22.951 6.926 -35.020 1.00 96.31 73 ILE A CA 1
ATOM 575 C C . ILE A 1 73 ? 23.170 5.887 -33.914 1.00 96.31 73 ILE A C 1
ATOM 577 O O . ILE A 1 73 ? 22.340 5.783 -33.013 1.00 96.31 73 ILE A O 1
ATOM 581 N N . LYS A 1 74 ? 24.298 5.166 -33.945 1.00 97.25 74 LYS A N 1
ATOM 582 C CA . LYS A 1 74 ? 24.661 4.187 -32.915 1.00 97.25 74 LYS A CA 1
ATOM 583 C C . LYS A 1 74 ? 24.747 4.824 -31.530 1.00 97.25 74 LYS A C 1
ATOM 585 O O . LYS A 1 74 ? 24.060 4.365 -30.627 1.00 97.25 74 LYS A O 1
ATOM 590 N N . VAL A 1 75 ? 25.514 5.906 -31.385 1.00 98.00 75 VAL A N 1
ATOM 591 C CA . VAL A 1 75 ? 25.700 6.602 -30.098 1.00 98.00 75 VAL A CA 1
ATOM 592 C C . VAL A 1 75 ? 24.366 7.091 -29.529 1.00 98.00 75 VAL A C 1
ATOM 594 O O . VAL A 1 75 ? 24.070 6.863 -28.358 1.00 98.00 75 VAL A O 1
ATOM 597 N N . LEU A 1 76 ? 23.523 7.713 -30.359 1.00 98.00 76 LEU A N 1
ATOM 598 C CA . LEU A 1 76 ? 22.204 8.185 -29.923 1.00 98.00 76 LEU A CA 1
ATOM 599 C C . LEU A 1 76 ? 21.282 7.028 -29.512 1.00 98.00 76 LEU A C 1
ATOM 601 O O . LEU A 1 76 ? 20.509 7.160 -28.565 1.00 98.00 76 LEU A O 1
ATOM 605 N N . ALA A 1 77 ? 21.356 5.888 -30.199 1.00 96.94 77 ALA A N 1
ATOM 606 C CA . ALA A 1 77 ? 20.582 4.706 -29.841 1.00 96.94 77 ALA A CA 1
ATOM 607 C C . ALA A 1 77 ? 21.097 4.029 -28.558 1.00 96.94 77 ALA A C 1
ATOM 609 O O . ALA A 1 77 ? 20.292 3.558 -27.757 1.00 96.94 77 ALA A O 1
ATOM 610 N N . GLU A 1 78 ? 22.410 4.003 -28.323 1.00 97.19 78 GLU A N 1
ATOM 611 C CA . GLU A 1 78 ? 23.004 3.528 -27.065 1.00 97.19 78 GLU A CA 1
ATOM 612 C C . GLU A 1 78 ? 22.550 4.392 -25.884 1.00 97.19 78 GLU A C 1
ATOM 614 O O . GLU A 1 78 ? 22.105 3.868 -24.858 1.00 97.19 78 GLU A O 1
ATOM 619 N N . GLU A 1 79 ? 22.588 5.717 -26.048 1.00 97.56 79 GLU A N 1
ATOM 620 C CA . GLU A 1 79 ? 22.076 6.662 -25.057 1.00 97.56 79 GLU A CA 1
ATOM 621 C C . GLU A 1 79 ? 20.574 6.462 -24.814 1.00 97.56 79 GLU A C 1
ATOM 623 O O . GLU A 1 79 ? 20.132 6.403 -23.666 1.00 97.56 79 GLU A O 1
ATOM 628 N N . TYR A 1 80 ? 19.788 6.274 -25.878 1.00 96.56 80 TYR A N 1
ATOM 629 C CA . TYR A 1 80 ? 18.363 5.967 -25.776 1.00 96.56 80 TYR A CA 1
ATOM 630 C C . TYR A 1 80 ? 18.103 4.698 -24.947 1.00 96.56 80 TYR A C 1
ATOM 632 O O . TYR A 1 80 ? 17.311 4.733 -24.003 1.00 96.56 80 TYR A O 1
ATOM 640 N N . VAL A 1 81 ? 18.797 3.593 -25.244 1.00 97.00 81 VAL A N 1
ATOM 641 C CA . VAL A 1 81 ? 18.654 2.323 -24.509 1.00 97.00 81 VAL A CA 1
ATOM 642 C C . VAL A 1 81 ? 19.033 2.492 -23.039 1.00 97.00 81 VAL A C 1
ATOM 644 O O . VAL A 1 81 ? 18.317 2.013 -22.156 1.00 97.00 81 VAL A O 1
ATOM 647 N N . LYS A 1 82 ? 20.123 3.215 -22.758 1.00 97.12 82 LYS A N 1
ATOM 648 C CA . LYS A 1 82 ? 20.542 3.536 -21.390 1.00 97.12 82 LYS A CA 1
ATOM 649 C C . LYS A 1 82 ? 19.459 4.323 -20.647 1.00 97.12 82 LYS A C 1
ATOM 651 O O . LYS A 1 82 ? 19.098 3.948 -19.532 1.00 97.12 82 LYS A O 1
ATOM 656 N N . ASN A 1 83 ? 18.904 5.359 -21.275 1.00 97.31 83 ASN A N 1
ATOM 657 C CA . ASN A 1 83 ? 17.863 6.202 -20.687 1.00 97.31 83 ASN A CA 1
ATOM 658 C C . ASN A 1 83 ? 16.587 5.407 -20.380 1.00 97.31 83 ASN A C 1
ATOM 660 O O . ASN A 1 83 ? 16.026 5.559 -19.297 1.00 97.31 83 ASN A O 1
ATOM 664 N N . ILE A 1 84 ? 16.160 4.509 -21.274 1.00 96.00 84 ILE A N 1
ATOM 665 C CA . ILE A 1 84 ? 15.027 3.604 -21.016 1.00 96.00 84 ILE A CA 1
ATOM 666 C C . ILE A 1 84 ? 15.314 2.677 -19.828 1.00 96.00 84 ILE A C 1
ATOM 668 O O . ILE A 1 84 ? 14.449 2.497 -18.970 1.00 96.00 84 ILE A O 1
ATOM 672 N N . GLY A 1 85 ? 16.533 2.142 -19.721 1.00 95.12 85 GLY A N 1
ATOM 673 C CA . GLY A 1 85 ? 16.958 1.359 -18.558 1.00 95.12 85 GLY A CA 1
ATOM 674 C C . GLY A 1 85 ? 16.836 2.144 -17.248 1.00 95.12 85 GLY A C 1
ATOM 675 O O . GLY A 1 85 ? 16.256 1.653 -16.277 1.00 95.12 85 GLY A O 1
ATOM 676 N N . THR A 1 86 ? 17.306 3.395 -17.234 1.00 97.12 86 THR A N 1
ATOM 677 C CA . THR A 1 86 ? 17.170 4.296 -16.079 1.00 97.12 86 THR A CA 1
ATOM 678 C C . THR A 1 86 ? 15.708 4.603 -15.755 1.00 97.12 86 THR A C 1
ATOM 680 O O . THR A 1 86 ? 15.324 4.542 -14.588 1.00 97.12 86 THR A O 1
ATOM 683 N N . ILE A 1 87 ? 14.872 4.881 -16.760 1.00 95.81 87 ILE A N 1
ATOM 684 C CA . ILE A 1 87 ? 13.434 5.131 -16.576 1.00 95.81 87 ILE A CA 1
ATOM 685 C C . ILE A 1 87 ? 12.751 3.915 -15.945 1.00 95.81 87 ILE A C 1
ATOM 687 O O . ILE A 1 87 ? 11.985 4.073 -14.997 1.00 95.81 87 ILE A O 1
ATOM 691 N N . ASN A 1 88 ? 13.054 2.705 -16.416 1.00 95.12 88 ASN A N 1
ATOM 692 C CA . ASN A 1 88 ? 12.472 1.475 -15.880 1.00 95.12 88 ASN A CA 1
ATOM 693 C C . ASN A 1 88 ? 12.893 1.223 -14.427 1.00 95.12 88 ASN A C 1
ATOM 695 O O . ASN A 1 88 ? 12.052 0.883 -13.595 1.00 95.12 88 ASN A O 1
ATOM 699 N N . ASN A 1 89 ? 14.167 1.451 -14.099 1.00 97.00 89 ASN A N 1
ATOM 700 C CA . ASN A 1 89 ? 14.650 1.356 -12.724 1.00 97.00 89 ASN A CA 1
ATOM 701 C C . ASN A 1 89 ? 13.978 2.395 -11.811 1.00 97.00 89 ASN A C 1
ATOM 703 O O . ASN A 1 89 ? 13.481 2.055 -10.739 1.00 97.00 89 ASN A O 1
ATOM 707 N N . ASN A 1 90 ? 13.887 3.651 -12.256 1.00 97.69 90 ASN A N 1
ATOM 708 C CA . ASN A 1 90 ? 13.217 4.710 -11.502 1.00 97.69 90 ASN A CA 1
ATOM 709 C C . ASN A 1 90 ? 11.728 4.405 -11.311 1.00 97.69 90 ASN A C 1
ATOM 711 O O . ASN A 1 90 ? 11.211 4.581 -10.212 1.00 97.69 90 ASN A O 1
ATOM 715 N N . LYS A 1 91 ? 11.048 3.879 -12.337 1.00 97.50 91 LYS A N 1
ATOM 716 C CA . LYS A 1 91 ? 9.660 3.413 -12.235 1.00 97.50 91 LYS A CA 1
ATOM 717 C C . LYS A 1 91 ? 9.521 2.328 -11.166 1.00 97.50 91 LYS A C 1
ATOM 719 O O . LYS A 1 91 ? 8.619 2.421 -10.342 1.00 97.50 91 LYS A O 1
ATOM 724 N N . ALA A 1 92 ? 10.414 1.339 -11.140 1.00 97.50 92 ALA A N 1
ATOM 725 C CA . ALA A 1 92 ? 10.393 0.281 -10.129 1.00 97.50 92 ALA A CA 1
ATOM 726 C C . ALA A 1 92 ? 10.612 0.826 -8.704 1.00 97.50 92 ALA A C 1
ATOM 728 O O . ALA A 1 92 ? 9.891 0.445 -7.781 1.00 97.50 92 ALA A O 1
ATOM 729 N N . ILE A 1 93 ? 11.559 1.755 -8.527 1.00 98.00 93 ILE A N 1
ATOM 730 C CA . ILE A 1 93 ? 11.810 2.429 -7.242 1.00 98.00 93 ILE A CA 1
ATOM 731 C C . ILE A 1 93 ? 10.576 3.220 -6.795 1.00 98.00 93 ILE A C 1
ATOM 733 O O . ILE A 1 93 ? 10.160 3.101 -5.643 1.00 98.00 93 ILE A O 1
ATOM 737 N N . ILE A 1 94 ? 9.972 3.992 -7.704 1.00 98.00 94 ILE A N 1
ATOM 738 C CA . ILE A 1 94 ? 8.776 4.790 -7.422 1.00 98.00 94 ILE A CA 1
ATOM 739 C C . ILE A 1 94 ? 7.619 3.879 -7.006 1.00 98.00 94 ILE A C 1
ATOM 741 O O . ILE A 1 94 ? 7.039 4.111 -5.950 1.00 98.00 94 ILE A O 1
ATOM 745 N N . LEU A 1 95 ? 7.327 2.813 -7.759 1.00 98.12 95 LEU A N 1
ATOM 746 C CA . LEU A 1 95 ? 6.262 1.861 -7.414 1.00 98.12 95 LEU A CA 1
ATOM 747 C C . LEU A 1 95 ? 6.475 1.245 -6.025 1.00 98.12 95 LEU A C 1
ATOM 749 O O . LEU A 1 95 ? 5.575 1.291 -5.194 1.00 98.12 95 LEU A O 1
ATOM 753 N N . LYS A 1 96 ? 7.695 0.793 -5.717 1.00 97.88 96 LYS A N 1
ATOM 754 C CA . LYS A 1 96 ? 8.027 0.266 -4.384 1.00 97.88 96 LYS A CA 1
ATOM 755 C C . LYS A 1 96 ? 7.843 1.309 -3.278 1.00 97.88 96 LYS A C 1
ATOM 757 O O . LYS A 1 96 ? 7.434 0.974 -2.167 1.00 97.88 96 LYS A O 1
ATOM 762 N N . SER A 1 97 ? 8.177 2.571 -3.551 1.00 97.62 97 SER A N 1
ATOM 763 C CA . SER A 1 97 ? 7.988 3.657 -2.586 1.00 97.62 97 SER A CA 1
ATOM 764 C C . SER A 1 97 ? 6.509 3.985 -2.362 1.00 97.62 97 SER A C 1
ATOM 766 O O . SER A 1 97 ? 6.122 4.214 -1.219 1.00 97.62 97 SER A O 1
ATOM 768 N N . LEU A 1 98 ? 5.676 3.922 -3.408 1.00 97.56 98 LEU A N 1
ATOM 769 C CA . LEU A 1 98 ? 4.223 4.071 -3.307 1.00 97.56 98 LEU A CA 1
ATOM 770 C C . LEU A 1 98 ? 3.610 2.949 -2.465 1.00 97.56 98 LEU A C 1
ATOM 772 O O . LEU A 1 98 ? 2.861 3.243 -1.537 1.00 97.56 98 LEU A O 1
ATOM 776 N N . ASP A 1 99 ? 3.996 1.693 -2.706 1.00 97.50 99 ASP A N 1
ATOM 777 C CA . ASP A 1 99 ? 3.536 0.554 -1.899 1.00 97.50 99 ASP A CA 1
ATOM 778 C C . ASP A 1 99 ? 3.911 0.721 -0.423 1.00 97.50 99 ASP A C 1
ATOM 780 O O . ASP A 1 99 ? 3.125 0.421 0.478 1.00 97.50 99 ASP A O 1
ATOM 784 N N . LYS A 1 100 ? 5.121 1.224 -0.153 1.00 97.38 100 LYS A N 1
ATOM 785 C CA . LYS A 1 100 ? 5.560 1.511 1.213 1.00 97.38 100 LYS A CA 1
ATOM 786 C C . LYS A 1 100 ? 4.701 2.602 1.858 1.00 97.38 100 LYS A C 1
ATOM 788 O O . LYS A 1 100 ? 4.238 2.395 2.973 1.00 97.38 100 LYS A O 1
ATOM 793 N N . ILE A 1 101 ? 4.466 3.719 1.166 1.00 97.94 101 ILE A N 1
ATOM 794 C CA . ILE A 1 101 ? 3.639 4.825 1.674 1.00 97.94 101 ILE A CA 1
ATOM 795 C C . ILE A 1 101 ? 2.224 4.337 1.984 1.00 97.94 101 ILE A C 1
ATOM 797 O O . ILE A 1 101 ? 1.742 4.584 3.080 1.00 97.94 101 ILE A O 1
ATOM 801 N N . ILE A 1 102 ? 1.590 3.588 1.076 1.00 97.38 102 ILE A N 1
ATOM 802 C CA . ILE A 1 102 ? 0.245 3.031 1.289 1.00 97.38 102 ILE A CA 1
ATOM 803 C C . ILE A 1 102 ? 0.213 2.163 2.554 1.00 97.38 102 ILE A C 1
ATOM 805 O O . ILE A 1 102 ? -0.669 2.313 3.398 1.00 97.38 102 ILE A O 1
ATOM 809 N N . ASN A 1 103 ? 1.197 1.278 2.720 1.00 97.38 103 ASN A N 1
ATOM 810 C CA . ASN A 1 103 ? 1.277 0.409 3.893 1.00 97.38 103 ASN A CA 1
ATOM 811 C C . ASN A 1 103 ? 1.533 1.184 5.192 1.00 97.38 103 ASN A C 1
ATOM 813 O O . ASN A 1 103 ? 0.948 0.853 6.224 1.00 97.38 103 ASN A O 1
ATOM 817 N N . ASP A 1 104 ? 2.398 2.196 5.156 1.00 97.31 104 ASP A N 1
ATOM 818 C CA . ASP A 1 104 ? 2.698 3.033 6.317 1.00 97.31 104 ASP A CA 1
ATOM 819 C C . ASP A 1 104 ? 1.476 3.888 6.702 1.00 97.31 104 ASP A C 1
ATOM 821 O O . ASP A 1 104 ? 1.133 3.953 7.882 1.00 97.31 104 ASP A O 1
ATOM 825 N N . THR A 1 105 ? 0.747 4.449 5.731 1.00 96.00 105 THR A N 1
ATOM 826 C CA . THR A 1 105 ? -0.518 5.167 5.961 1.00 96.00 105 THR A CA 1
ATOM 827 C C . THR A 1 105 ? -1.580 4.253 6.572 1.00 96.00 105 THR A C 1
ATOM 829 O O . THR A 1 105 ? -2.143 4.599 7.609 1.00 96.00 105 THR A O 1
ATOM 832 N N . ASN A 1 106 ? -1.786 3.051 6.025 1.00 96.19 106 ASN A N 1
ATOM 833 C CA . ASN A 1 106 ? -2.735 2.082 6.585 1.00 96.19 106 ASN A CA 1
ATOM 834 C C . ASN A 1 106 ? -2.378 1.699 8.031 1.00 96.19 106 ASN A C 1
ATOM 836 O O . ASN A 1 106 ? -3.254 1.576 8.884 1.00 96.19 106 ASN A O 1
ATOM 840 N N . LYS A 1 107 ? -1.086 1.528 8.340 1.00 95.62 107 LYS A N 1
ATOM 841 C CA . LYS A 1 107 ? -0.635 1.270 9.716 1.00 95.62 107 LYS A CA 1
ATOM 842 C C . LYS A 1 107 ? -0.905 2.452 10.640 1.00 95.62 107 LYS A C 1
ATOM 844 O O . LYS A 1 107 ? -1.297 2.228 11.778 1.00 95.62 107 LYS A O 1
ATOM 849 N N . LEU A 1 108 ? -0.696 3.686 10.183 1.00 95.00 108 LEU A N 1
ATOM 850 C CA . LEU A 1 108 ? -0.993 4.882 10.973 1.00 95.00 108 LEU A CA 1
ATOM 851 C C . LEU A 1 108 ? -2.488 4.994 11.285 1.00 95.00 108 LEU A C 1
ATOM 853 O O . LEU A 1 108 ? -2.840 5.248 12.436 1.00 95.00 108 LEU A O 1
ATOM 857 N N . GLU A 1 109 ? -3.356 4.735 10.306 1.00 92.06 109 GLU A N 1
ATOM 858 C CA . GLU A 1 109 ? -4.808 4.691 10.511 1.00 92.06 109 GLU A CA 1
ATOM 859 C C . GLU A 1 109 ? -5.200 3.612 11.525 1.00 92.06 109 GLU A C 1
ATOM 861 O O . GLU A 1 109 ? -5.911 3.894 12.490 1.00 92.06 109 GLU A O 1
ATOM 866 N N . GLN A 1 110 ? -4.677 2.393 11.367 1.00 92.75 110 GLN A N 1
ATOM 867 C CA . GLN A 1 110 ? -4.947 1.298 12.302 1.00 92.75 110 GLN A CA 1
ATOM 868 C C . GLN A 1 110 ? -4.427 1.600 13.708 1.00 92.75 110 GLN A C 1
ATOM 870 O O . GLN A 1 110 ? -5.117 1.346 14.690 1.00 92.75 110 GLN A O 1
ATOM 875 N N . ASN A 1 111 ? -3.243 2.198 13.832 1.00 93.88 111 ASN A N 1
ATOM 876 C CA . ASN A 1 111 ? -2.694 2.594 15.125 1.00 93.88 111 ASN A CA 1
ATOM 877 C C . ASN A 1 111 ? -3.541 3.681 15.798 1.00 93.88 111 ASN A C 1
ATOM 879 O O . ASN A 1 111 ? -3.739 3.619 17.009 1.00 93.88 111 ASN A O 1
ATOM 883 N N . ALA A 1 112 ? -4.065 4.646 15.036 1.00 91.50 112 ALA A N 1
ATOM 884 C CA . ALA A 1 112 ? -4.959 5.680 15.554 1.00 91.50 112 ALA A CA 1
ATOM 885 C C . ALA A 1 112 ? -6.316 5.107 16.005 1.00 91.50 112 ALA A C 1
ATOM 887 O O . ALA A 1 112 ? -6.838 5.493 17.053 1.00 91.50 112 ALA A O 1
ATOM 888 N N . ILE A 1 113 ? -6.874 4.152 15.254 1.00 89.06 113 ILE A N 1
ATOM 889 C CA . ILE A 1 113 ? -8.093 3.431 15.647 1.00 89.06 113 ILE A CA 1
ATOM 890 C C . ILE A 1 113 ? -7.837 2.617 16.918 1.00 89.06 113 ILE A C 1
ATOM 892 O O . ILE A 1 113 ? -8.626 2.684 17.860 1.00 89.06 113 ILE A O 1
ATOM 896 N N . ASN A 1 114 ? -6.718 1.893 16.979 1.00 89.94 114 ASN A N 1
ATOM 897 C CA . ASN A 1 114 ? -6.367 1.054 18.121 1.00 89.94 114 ASN A CA 1
ATOM 898 C C . ASN A 1 114 ? -6.125 1.878 19.390 1.00 89.94 114 ASN A C 1
ATOM 900 O O . ASN A 1 114 ? -6.643 1.514 20.441 1.00 89.94 114 ASN A O 1
ATOM 904 N N . SER A 1 115 ? -5.414 3.006 19.313 1.00 89.25 115 SER A N 1
ATOM 905 C CA . SER A 1 115 ? -5.182 3.875 20.478 1.00 89.25 115 SER A CA 1
ATOM 906 C C . SER A 1 115 ? -6.474 4.525 20.990 1.00 89.25 115 SER A C 1
ATOM 908 O O . SER A 1 115 ? -6.700 4.633 22.200 1.00 89.25 115 SER A O 1
ATOM 910 N N . THR A 1 116 ? -7.370 4.893 20.071 1.00 86.62 116 THR A N 1
ATOM 911 C CA . THR A 1 116 ? -8.718 5.366 20.408 1.00 86.62 116 THR A CA 1
ATOM 912 C C . THR A 1 116 ? -9.517 4.254 21.094 1.00 86.62 116 THR A C 1
ATOM 914 O O . THR A 1 116 ? -10.112 4.475 22.147 1.00 86.62 116 THR A O 1
ATOM 917 N N . MET A 1 117 ? -9.481 3.032 20.554 1.00 85.75 117 MET A N 1
ATOM 918 C CA . MET A 1 117 ? -10.162 1.871 21.128 1.00 85.75 117 MET A CA 1
ATOM 919 C C . MET A 1 117 ? -9.621 1.505 22.517 1.00 85.75 117 MET A C 1
ATOM 921 O O . MET A 1 117 ? -10.404 1.212 23.419 1.00 85.75 117 MET A O 1
ATOM 925 N N . GLU A 1 118 ? -8.304 1.565 22.731 1.00 87.31 118 GLU A N 1
ATOM 926 C CA . GLU A 1 118 ? -7.691 1.340 24.046 1.00 87.31 118 GLU A CA 1
ATOM 927 C C . GLU A 1 118 ? -8.194 2.337 25.093 1.00 87.31 118 GLU A C 1
ATOM 929 O O . GLU A 1 118 ? -8.518 1.936 26.213 1.00 87.31 118 GLU A O 1
ATOM 934 N N . SER A 1 119 ? -8.350 3.607 24.710 1.00 83.81 119 SER A N 1
ATOM 935 C CA . SER A 1 119 ? -8.899 4.646 25.592 1.00 83.81 119 SER A CA 1
ATOM 936 C C . SER A 1 119 ? -10.337 4.334 26.030 1.00 83.81 119 SER A C 1
ATOM 938 O O . SER A 1 119 ? -10.706 4.578 27.180 1.00 83.81 119 SER A O 1
ATOM 940 N N . PHE A 1 120 ? -11.145 3.729 25.154 1.00 87.75 120 PHE A N 1
ATOM 941 C CA . PHE A 1 120 ? -12.520 3.330 25.474 1.00 87.75 120 PHE A CA 1
ATOM 942 C C . PHE A 1 120 ? -12.636 1.963 26.156 1.00 87.75 120 PHE A C 1
ATOM 944 O O . PHE A 1 120 ? -13.623 1.721 26.851 1.00 87.75 120 PHE A O 1
ATOM 951 N N . LYS A 1 121 ? -11.644 1.076 26.021 1.00 87.88 121 LYS A N 1
ATOM 952 C CA . LYS A 1 121 ? -11.690 -0.296 26.554 1.00 87.88 121 LYS A CA 1
ATOM 953 C C . LYS A 1 121 ? -11.937 -0.337 28.063 1.00 87.88 121 LYS A C 1
ATOM 955 O O . LYS A 1 121 ? -12.751 -1.131 28.533 1.00 87.88 121 LYS A O 1
ATOM 960 N N . ASN A 1 122 ? -11.277 0.543 28.816 1.00 84.19 122 ASN A N 1
ATOM 961 C CA . ASN A 1 122 ? -11.453 0.614 30.268 1.00 84.19 122 ASN A CA 1
ATOM 962 C C . ASN A 1 122 ? -12.867 1.074 30.641 1.00 84.19 122 ASN A C 1
ATOM 964 O O . ASN A 1 122 ? -13.494 0.482 31.517 1.00 84.19 122 ASN A O 1
ATOM 968 N N . ALA A 1 123 ? -13.397 2.082 29.944 1.00 86.56 123 ALA A N 1
ATOM 969 C CA . ALA A 1 123 ? -14.763 2.549 30.157 1.00 86.56 123 ALA A CA 1
ATOM 970 C C . ALA A 1 123 ? -15.794 1.466 29.790 1.00 86.56 123 ALA A C 1
ATOM 972 O O . ALA A 1 123 ? -16.732 1.232 30.548 1.00 86.56 123 ALA A O 1
ATOM 973 N N . TYR A 1 124 ? -15.580 0.753 28.681 1.00 89.88 124 TYR A N 1
ATOM 974 C CA . TYR A 1 124 ? -16.462 -0.314 28.207 1.00 89.88 124 TYR A CA 1
ATOM 975 C C . TYR A 1 124 ? -16.611 -1.460 29.220 1.00 89.88 124 TYR A C 1
ATOM 977 O O . TYR A 1 124 ? -17.692 -2.023 29.355 1.00 89.88 124 TYR A O 1
ATOM 985 N N . ILE A 1 125 ? -15.546 -1.786 29.960 1.00 90.19 125 ILE A N 1
ATOM 986 C CA . ILE A 1 125 ? -15.575 -2.831 30.994 1.00 90.19 125 ILE A CA 1
ATOM 987 C C . ILE A 1 125 ? -16.109 -2.289 32.328 1.00 90.19 125 ILE A C 1
ATOM 989 O O . ILE A 1 125 ? -16.920 -2.947 32.976 1.00 90.19 125 ILE A O 1
ATOM 993 N N . LEU A 1 126 ? -15.677 -1.101 32.760 1.00 92.25 126 LEU A N 1
ATOM 994 C CA . LEU A 1 126 ? -15.998 -0.589 34.098 1.00 92.25 126 LEU A CA 1
ATOM 995 C C . LEU A 1 126 ? -17.442 -0.094 34.235 1.00 92.25 126 LEU A C 1
ATOM 997 O O . LEU A 1 126 ? -18.070 -0.338 35.264 1.00 92.25 126 LEU A O 1
ATOM 1001 N N . VAL A 1 127 ? -17.988 0.574 33.216 1.00 94.75 127 VAL A N 1
ATOM 1002 C CA . VAL A 1 127 ? -19.353 1.128 33.255 1.00 94.75 127 VAL A CA 1
ATOM 1003 C C . VAL A 1 127 ? -20.425 0.064 33.553 1.00 94.75 127 VAL A C 1
ATOM 1005 O O . VAL A 1 127 ? -21.196 0.275 34.493 1.00 94.75 127 VAL A O 1
ATOM 1008 N N . PRO A 1 128 ? -20.499 -1.087 32.849 1.00 95.25 128 PRO A N 1
ATOM 1009 C CA . PRO A 1 128 ? -21.513 -2.101 33.140 1.00 95.25 128 PRO A CA 1
ATOM 1010 C C . PRO A 1 128 ? -21.325 -2.761 34.510 1.00 95.25 128 PRO A C 1
ATOM 1012 O O . PRO A 1 128 ? -22.317 -3.107 35.148 1.00 95.25 128 PRO A O 1
ATOM 1015 N N . ILE A 1 129 ? -20.086 -2.894 35.001 1.00 96.19 129 ILE A N 1
ATOM 1016 C CA . ILE A 1 129 ? -19.817 -3.417 36.351 1.00 96.19 129 ILE A CA 1
ATOM 1017 C C . ILE A 1 129 ? -20.399 -2.470 37.403 1.00 96.19 129 ILE A C 1
ATOM 1019 O O . ILE A 1 129 ? -21.139 -2.909 38.282 1.00 96.19 129 ILE A O 1
ATOM 1023 N N . ILE A 1 130 ? -20.109 -1.170 37.294 1.00 96.19 130 ILE A N 1
ATOM 1024 C CA . ILE A 1 130 ? -20.620 -0.155 38.224 1.00 96.19 130 ILE A CA 1
ATOM 1025 C C . ILE A 1 130 ? -22.151 -0.124 38.186 1.00 96.19 130 ILE A C 1
ATOM 1027 O O . ILE A 1 130 ? -22.786 -0.161 39.239 1.00 96.19 130 ILE A O 1
ATOM 1031 N N . LEU A 1 131 ? -22.753 -0.123 36.992 1.00 97.31 131 LEU A N 1
ATOM 1032 C CA . LEU A 1 131 ? -24.210 -0.176 36.839 1.00 97.31 131 LEU A CA 1
ATOM 1033 C C . LEU A 1 131 ? -24.809 -1.442 37.465 1.00 97.31 131 LEU A C 1
ATOM 1035 O O . LEU A 1 131 ? -25.806 -1.353 38.177 1.00 97.31 131 LEU A O 1
ATOM 1039 N N . GLY A 1 132 ? -24.185 -2.604 37.258 1.00 97.25 132 GLY A N 1
ATOM 1040 C CA . GLY A 1 132 ? -24.616 -3.866 37.859 1.00 97.25 132 GLY A CA 1
ATOM 1041 C C . GLY A 1 132 ? -24.597 -3.823 39.388 1.00 97.25 132 GLY A C 1
ATOM 1042 O O . GLY A 1 132 ? -25.577 -4.204 40.028 1.00 97.25 132 GLY A O 1
ATOM 1043 N N . VAL A 1 133 ? -23.527 -3.285 39.981 1.00 97.62 133 VAL A N 1
ATOM 1044 C CA . VAL A 1 133 ? -23.431 -3.089 41.437 1.00 97.62 133 VAL A CA 1
ATOM 1045 C C . VAL A 1 133 ? -24.522 -2.140 41.934 1.00 97.62 133 VAL A C 1
ATOM 1047 O O . VAL A 1 133 ? -25.184 -2.441 42.926 1.00 97.62 133 VAL A O 1
ATOM 1050 N N . PHE A 1 134 ? -24.771 -1.032 41.230 1.00 97.81 134 PHE A N 1
ATOM 1051 C CA . PHE A 1 134 ? -25.839 -0.092 41.580 1.00 97.81 134 PHE A CA 1
ATOM 1052 C C . PHE A 1 134 ? -27.225 -0.743 41.570 1.00 97.81 134 PHE A C 1
ATOM 1054 O O . PHE A 1 134 ? -27.998 -0.533 42.502 1.00 97.81 134 PHE A O 1
ATOM 1061 N N . VAL A 1 135 ? -27.534 -1.565 40.565 1.00 97.94 135 VAL A N 1
ATOM 1062 C CA . VAL A 1 135 ? -28.813 -2.290 40.492 1.00 97.94 135 VAL A CA 1
ATOM 1063 C C . VAL A 1 135 ? -28.974 -3.235 41.683 1.00 97.94 135 VAL A C 1
ATOM 1065 O O . VAL A 1 135 ? -30.024 -3.237 42.325 1.00 97.94 135 VAL A O 1
ATOM 1068 N N . ILE A 1 136 ? -27.928 -3.993 42.026 1.00 97.69 136 ILE A N 1
ATOM 1069 C CA . ILE A 1 136 ? -27.948 -4.904 43.179 1.00 97.69 136 ILE A CA 1
ATOM 1070 C C . ILE A 1 136 ? -28.177 -4.126 44.479 1.00 97.69 136 ILE A C 1
ATOM 1072 O O . ILE A 1 136 ? -29.003 -4.535 45.297 1.00 97.69 136 ILE A O 1
ATOM 1076 N N . LEU A 1 137 ? -27.498 -2.989 44.656 1.00 97.56 137 LEU A N 1
ATOM 1077 C CA . LEU A 1 137 ? -27.682 -2.131 45.825 1.00 97.56 137 LEU A CA 1
ATOM 1078 C C . LEU A 1 137 ? -29.117 -1.605 45.912 1.00 97.56 137 LEU A C 1
ATOM 1080 O O . LEU A 1 137 ? -29.730 -1.713 46.969 1.00 97.56 137 LEU A O 1
ATOM 1084 N N . ILE A 1 138 ? -29.682 -1.097 44.814 1.00 97.56 138 ILE A N 1
ATOM 1085 C CA . ILE A 1 138 ? -31.064 -0.595 44.785 1.00 97.56 138 ILE A CA 1
ATOM 1086 C C . ILE A 1 138 ? -32.052 -1.699 45.171 1.00 97.56 138 ILE A C 1
ATOM 1088 O O . ILE A 1 138 ? -32.939 -1.462 45.994 1.00 97.56 138 ILE A O 1
ATOM 1092 N N . ILE A 1 139 ? -31.893 -2.910 44.630 1.00 97.56 139 ILE A N 1
ATOM 1093 C CA . ILE A 1 139 ? -32.749 -4.053 44.975 1.00 97.56 139 ILE A CA 1
ATOM 1094 C C . ILE A 1 139 ? -32.618 -4.383 46.465 1.00 97.56 139 ILE A C 1
ATOM 1096 O O . ILE A 1 139 ? -33.631 -4.492 47.157 1.00 97.56 139 ILE A O 1
ATOM 1100 N N . ALA A 1 140 ? -31.391 -4.484 46.981 1.00 97.06 140 ALA A N 1
ATOM 1101 C CA . ALA A 1 140 ? -31.140 -4.788 48.387 1.00 97.06 140 ALA A CA 1
ATOM 1102 C C . ALA A 1 140 ? -31.761 -3.736 49.323 1.00 97.06 140 ALA A C 1
ATOM 1104 O O . ALA A 1 140 ? -32.465 -4.093 50.269 1.00 97.06 140 ALA A O 1
ATOM 1105 N N . PHE A 1 141 ? -31.573 -2.446 49.027 1.00 96.00 141 PHE A N 1
ATOM 1106 C CA . PHE A 1 141 ? -32.177 -1.348 49.785 1.00 96.00 141 PHE A CA 1
ATOM 1107 C C . PHE A 1 141 ? -33.705 -1.382 49.725 1.00 96.00 141 PHE A C 1
ATOM 1109 O O . PHE A 1 141 ? -34.360 -1.247 50.757 1.00 96.00 141 PHE A O 1
ATOM 1116 N N . THR A 1 142 ? -34.280 -1.617 48.545 1.00 96.06 142 THR A N 1
ATOM 1117 C CA . THR A 1 142 ? -35.737 -1.690 48.367 1.00 96.06 142 THR A CA 1
ATOM 1118 C C . THR A 1 142 ? -36.337 -2.824 49.196 1.00 96.06 142 THR A C 1
ATOM 1120 O O . THR A 1 142 ? -37.324 -2.615 49.904 1.00 96.06 142 THR A O 1
ATOM 1123 N N . VAL A 1 143 ? -35.724 -4.012 49.164 1.00 95.69 143 VAL A N 1
ATOM 1124 C CA . VAL A 1 143 ? -36.162 -5.171 49.956 1.00 95.69 143 VAL A CA 1
ATOM 1125 C C . VAL A 1 143 ? -36.018 -4.896 51.454 1.00 95.69 143 VAL A C 1
ATOM 1127 O O . VAL A 1 143 ? -36.951 -5.159 52.212 1.00 95.69 143 VAL A O 1
ATOM 1130 N N . MET A 1 144 ? -34.894 -4.320 51.886 1.00 92.75 144 MET A N 1
ATOM 1131 C CA . MET A 1 144 ? -34.634 -4.010 53.295 1.00 92.75 144 MET A CA 1
ATOM 1132 C C . MET A 1 144 ? -35.650 -3.009 53.865 1.00 92.75 144 MET A C 1
ATOM 1134 O O . MET A 1 144 ? -36.224 -3.248 54.929 1.00 92.75 144 MET A O 1
ATOM 1138 N N . ILE A 1 145 ? -35.918 -1.918 53.142 1.00 90.88 145 ILE A N 1
ATOM 1139 C CA . ILE A 1 145 ? -36.894 -0.898 53.550 1.00 90.88 145 ILE A CA 1
ATOM 1140 C C . ILE A 1 145 ? -38.307 -1.493 53.569 1.00 90.88 145 ILE A C 1
ATOM 1142 O O . ILE A 1 145 ? -39.031 -1.331 54.552 1.00 90.88 145 ILE A O 1
ATOM 1146 N N . SER A 1 146 ? -38.683 -2.242 52.527 1.00 92.69 146 SER A N 1
ATOM 1147 C CA . SER A 1 146 ? -40.007 -2.874 52.433 1.00 92.69 146 SER A CA 1
ATOM 1148 C C . SER A 1 146 ? -40.254 -3.859 53.576 1.00 92.69 146 SER A C 1
ATOM 1150 O O . SER A 1 146 ? -41.337 -3.861 54.166 1.00 92.69 146 SER A O 1
ATOM 1152 N N . ALA A 1 147 ? -39.250 -4.666 53.933 1.00 89.69 147 ALA A N 1
ATOM 1153 C CA . ALA A 1 147 ? -39.329 -5.601 55.051 1.00 89.69 147 ALA A CA 1
ATOM 1154 C C . ALA A 1 147 ? -39.452 -4.882 56.406 1.00 89.69 147 ALA A C 1
ATOM 1156 O O . ALA A 1 147 ? -40.236 -5.311 57.254 1.00 89.69 147 ALA A O 1
ATOM 1157 N N . SER A 1 148 ? -38.725 -3.774 56.601 1.00 87.06 148 SER A N 1
ATOM 1158 C CA . SER A 1 148 ? -38.797 -2.966 57.826 1.00 87.06 148 SER A CA 1
ATOM 1159 C C . SER A 1 148 ? -40.186 -2.347 58.021 1.00 87.06 148 SER A C 1
ATOM 1161 O O . SER A 1 148 ? -40.810 -2.528 59.071 1.00 87.06 148 SER A O 1
ATOM 1163 N N . ILE A 1 149 ? -40.720 -1.698 56.978 1.00 89.69 149 ILE A N 1
ATOM 1164 C CA . ILE A 1 149 ? -42.045 -1.065 57.015 1.00 89.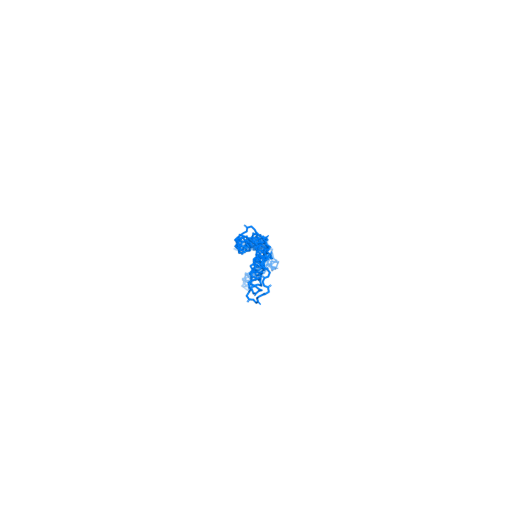69 149 ILE A CA 1
ATOM 1165 C C . ILE A 1 149 ? -43.133 -2.122 57.219 1.00 89.69 149 ILE A C 1
ATOM 1167 O O . ILE A 1 149 ? -43.915 -2.010 58.161 1.00 89.69 149 ILE A O 1
ATOM 1171 N N . THR A 1 150 ? -43.163 -3.167 56.385 1.00 90.75 150 THR A N 1
ATOM 1172 C CA . THR A 1 150 ? -44.210 -4.206 56.433 1.00 90.75 150 THR A CA 1
ATOM 1173 C C . THR A 1 150 ? -44.189 -4.976 57.755 1.00 90.75 150 THR A C 1
ATOM 1175 O O . THR A 1 150 ? -45.239 -5.303 58.307 1.00 90.75 150 THR A O 1
ATOM 1178 N N . GLY A 1 151 ? -43.001 -5.241 58.309 1.00 87.19 151 GLY A N 1
ATOM 1179 C CA . GLY A 1 151 ? -42.863 -5.911 59.601 1.00 87.19 151 GLY A CA 1
ATOM 1180 C C . GLY A 1 151 ? -43.388 -5.071 60.769 1.00 87.19 151 GLY A C 1
ATOM 1181 O O . GLY A 1 151 ? -44.085 -5.593 61.647 1.00 87.19 151 GLY A O 1
ATOM 1182 N N . MET A 1 152 ? -43.085 -3.769 60.781 1.00 86.19 152 MET A N 1
ATOM 1183 C CA . MET A 1 152 ? -43.556 -2.857 61.826 1.00 86.19 152 MET A CA 1
ATOM 1184 C C . MET A 1 152 ? -45.070 -2.641 61.735 1.00 86.19 152 MET A C 1
ATOM 1186 O O . MET A 1 152 ? -45.774 -2.805 62.732 1.00 86.19 152 MET A O 1
ATOM 1190 N N . THR A 1 153 ? -45.591 -2.336 60.543 1.00 88.38 153 THR A N 1
ATOM 1191 C CA . THR A 1 153 ? -47.030 -2.111 60.341 1.00 88.38 153 THR A CA 1
ATOM 1192 C C . THR A 1 153 ? -47.841 -3.362 60.654 1.00 88.38 153 THR A C 1
ATOM 1194 O O . THR A 1 153 ? -48.831 -3.268 61.376 1.00 88.38 153 THR A O 1
ATOM 1197 N N . GLY A 1 154 ? -47.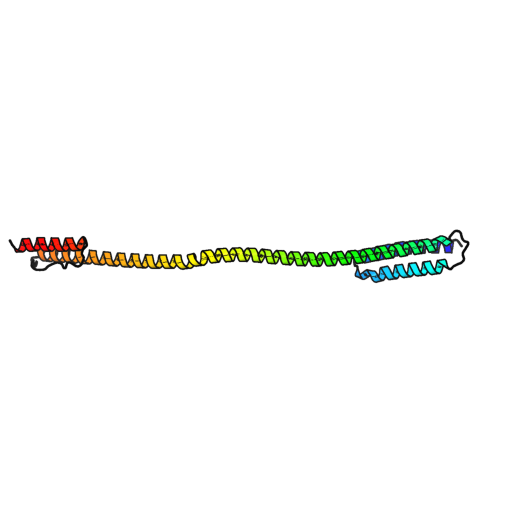390 -4.544 60.222 1.00 87.94 154 GLY A N 1
ATOM 1198 C CA . GLY A 1 154 ? -48.036 -5.814 60.562 1.00 87.94 154 GLY A CA 1
ATOM 1199 C C . GLY A 1 154 ? -48.094 -6.071 62.072 1.00 87.94 154 GLY A C 1
ATOM 1200 O O . GLY A 1 154 ? -49.117 -6.523 62.584 1.00 87.94 154 GLY A O 1
ATOM 1201 N N . SER A 1 155 ? -47.034 -5.720 62.809 1.00 86.12 155 SER A N 1
ATOM 1202 C CA . SER A 1 155 ? -47.002 -5.860 64.274 1.00 86.12 155 SER A CA 1
ATOM 1203 C C . SER A 1 155 ? -48.031 -4.957 64.961 1.00 86.12 155 SER A C 1
ATOM 1205 O O . SER A 1 155 ? -48.729 -5.397 65.873 1.00 86.12 155 SER A O 1
ATOM 1207 N N . VAL A 1 156 ? -48.160 -3.710 64.499 1.00 86.69 156 VAL A N 1
ATOM 1208 C CA . VAL A 1 156 ? -49.128 -2.736 65.029 1.00 86.69 156 VAL A CA 1
ATOM 1209 C C . VAL A 1 156 ? -50.559 -3.159 64.701 1.00 86.69 156 VAL A C 1
ATOM 1211 O O . VAL A 1 156 ? -51.406 -3.180 65.591 1.00 86.69 156 VAL A O 1
ATOM 1214 N N . VAL A 1 157 ? -50.826 -3.536 63.446 1.00 88.94 157 VAL A N 1
ATOM 1215 C CA . VAL A 1 157 ? -52.157 -3.963 62.985 1.00 88.94 157 VAL A CA 1
ATOM 1216 C C . VAL A 1 157 ? -52.636 -5.179 63.768 1.00 88.94 157 VAL A C 1
ATOM 1218 O O . VAL A 1 157 ? -53.754 -5.164 64.273 1.00 88.94 157 VAL A O 1
ATOM 1221 N N . ASN A 1 158 ? -51.789 -6.196 63.941 1.00 86.94 158 ASN A N 1
ATOM 1222 C CA . ASN A 1 158 ? -52.151 -7.383 64.717 1.00 86.94 158 ASN A CA 1
ATOM 1223 C C . ASN A 1 158 ? -52.451 -7.042 66.180 1.00 86.94 158 ASN A C 1
ATOM 1225 O O . ASN A 1 158 ? -53.384 -7.583 66.767 1.00 86.94 158 ASN A O 1
ATOM 1229 N N . MET A 1 159 ? -51.689 -6.123 66.773 1.00 84.69 159 MET A N 1
ATOM 1230 C CA . MET A 1 159 ? -51.912 -5.719 68.155 1.00 84.69 159 MET A CA 1
ATOM 1231 C C . MET A 1 159 ? -53.221 -4.940 68.329 1.00 84.69 159 MET A C 1
ATOM 1233 O O . MET A 1 159 ? -53.978 -5.225 69.253 1.00 84.69 159 MET A O 1
ATOM 1237 N N . LEU A 1 160 ? -53.514 -4.002 67.425 1.00 86.19 160 LEU A N 1
ATOM 1238 C CA . LEU A 1 160 ? -54.781 -3.269 67.414 1.00 86.19 160 LEU A CA 1
ATOM 1239 C C . LEU A 1 160 ? -55.974 -4.194 67.159 1.00 86.19 160 LEU A C 1
ATOM 1241 O O . LEU A 1 160 ? -56.995 -4.055 67.828 1.00 86.19 160 LEU A O 1
ATOM 1245 N N . LYS A 1 161 ? -55.830 -5.161 66.245 1.00 87.50 161 LYS A N 1
ATOM 1246 C CA . LYS A 1 161 ? -56.854 -6.171 65.967 1.00 87.50 161 LYS A CA 1
ATOM 1247 C C . LYS A 1 161 ? -57.214 -6.951 67.233 1.00 87.50 161 LYS A C 1
ATOM 1249 O O . LYS A 1 161 ? -58.381 -6.966 67.616 1.00 87.50 161 LYS A O 1
ATOM 1254 N N . ASN A 1 162 ? -56.214 -7.489 67.933 1.00 85.31 162 ASN A N 1
ATOM 1255 C CA . ASN A 1 162 ? -56.432 -8.234 69.175 1.00 85.31 162 ASN A CA 1
ATOM 1256 C C . ASN A 1 162 ? -57.132 -7.375 70.243 1.00 85.31 162 ASN A C 1
ATOM 1258 O O . ASN A 1 162 ? -58.017 -7.862 70.937 1.00 85.31 162 ASN A O 1
ATOM 1262 N N . ILE A 1 163 ? -56.778 -6.085 70.349 1.00 83.94 163 ILE A N 1
ATOM 1263 C CA . ILE A 1 163 ? -57.462 -5.137 71.246 1.00 83.94 163 ILE A CA 1
ATOM 1264 C C . ILE A 1 163 ? -58.935 -4.970 70.860 1.00 83.94 163 ILE A C 1
ATOM 1266 O O . ILE A 1 163 ? -59.796 -5.013 71.735 1.00 83.94 163 ILE A O 1
ATOM 1270 N N . SER A 1 164 ? -59.236 -4.812 69.571 1.00 85.75 164 SER A N 1
ATOM 1271 C CA . SER A 1 164 ? -60.613 -4.616 69.101 1.00 85.75 164 SER A CA 1
ATOM 1272 C C . SER A 1 164 ? -61.507 -5.853 69.244 1.00 85.75 164 SER A C 1
ATOM 1274 O O . SER A 1 164 ? -62.711 -5.706 69.422 1.00 85.75 164 SER A O 1
ATOM 1276 N N . GLU A 1 165 ? -60.931 -7.056 69.201 1.00 87.12 165 GLU A N 1
ATOM 1277 C CA . GLU A 1 165 ? -61.661 -8.331 69.296 1.00 87.12 165 GLU A CA 1
ATOM 1278 C C . GLU A 1 165 ? -61.894 -8.785 70.753 1.00 87.12 165 GLU A C 1
ATOM 1280 O O . GLU A 1 165 ? -62.530 -9.807 70.987 1.00 87.12 165 GLU A O 1
ATOM 1285 N N . GLY A 1 166 ? -61.423 -8.021 71.748 1.00 77.12 166 GLY A N 1
ATOM 1286 C CA . GLY A 1 166 ? -61.599 -8.334 73.172 1.00 77.12 166 GLY A CA 1
ATOM 1287 C C . GLY A 1 166 ? -60.552 -9.294 73.756 1.00 77.12 166 GLY A C 1
ATOM 1288 O O . GLY A 1 166 ? -60.556 -9.531 74.960 1.00 77.12 166 GLY A O 1
ATOM 1289 N N . GLU A 1 167 ? -59.610 -9.781 72.941 1.00 73.94 167 GLU A N 1
ATOM 1290 C CA . GLU A 1 167 ? -58.467 -10.626 73.345 1.00 73.94 167 GLU A CA 1
ATOM 1291 C C . GLU A 1 167 ? -57.182 -9.811 73.608 1.00 73.94 167 GLU A C 1
ATOM 1293 O O . GLU A 1 167 ? -56.065 -10.337 73.675 1.00 73.94 167 GLU A O 1
ATOM 1298 N N . GLY A 1 168 ? -57.322 -8.490 73.706 1.00 67.81 168 GLY A N 1
ATOM 1299 C CA . GLY A 1 168 ? -56.228 -7.532 73.747 1.00 67.81 168 GLY A CA 1
ATOM 1300 C C . GLY A 1 168 ? -55.438 -7.566 75.038 1.00 67.81 168 GLY A C 1
ATOM 1301 O O . GLY A 1 168 ? -55.650 -6.727 75.910 1.00 67.81 168 GLY A O 1
ATOM 1302 N N . ASP A 1 169 ? -54.471 -8.473 75.133 1.00 73.88 169 ASP A N 1
ATOM 1303 C CA . ASP A 1 169 ? -53.457 -8.427 76.179 1.00 73.88 169 ASP A CA 1
ATOM 1304 C C . ASP A 1 169 ? -52.573 -7.185 75.994 1.00 73.88 169 ASP A C 1
ATOM 1306 O O . ASP A 1 169 ? -51.551 -7.179 75.293 1.00 73.88 169 ASP A O 1
ATOM 1310 N N . LEU A 1 170 ? -52.999 -6.111 76.656 1.00 73.31 170 LEU A N 1
ATOM 1311 C CA . LEU A 1 170 ? -52.321 -4.832 76.686 1.00 73.31 170 LEU A CA 1
ATOM 1312 C C . LEU A 1 170 ? -50.940 -4.923 77.330 1.00 73.31 170 LEU A C 1
ATOM 1314 O O . LEU A 1 170 ? -50.244 -3.922 77.263 1.00 73.31 170 LEU A O 1
ATOM 1318 N N . THR A 1 171 ? -50.500 -6.048 77.915 1.00 76.19 171 THR A N 1
ATOM 1319 C CA . THR A 1 171 ? -49.139 -6.208 78.461 1.00 76.19 171 THR A CA 1
ATOM 1320 C C . THR A 1 171 ? -48.078 -6.450 77.381 1.00 76.19 171 THR A C 1
ATOM 1322 O O . THR A 1 171 ? -46.907 -6.113 77.601 1.00 76.19 171 THR A O 1
ATOM 1325 N N . LYS A 1 172 ? -48.466 -6.926 76.187 1.00 80.50 172 LYS A N 1
ATOM 1326 C CA . LYS A 1 172 ? -47.546 -7.156 75.058 1.00 80.50 172 LYS A CA 1
ATOM 1327 C C . LYS A 1 172 ? -46.954 -5.843 74.547 1.00 80.50 172 LYS A C 1
ATOM 1329 O O . LYS A 1 172 ? -47.598 -4.805 74.589 1.00 80.50 172 LYS A O 1
ATOM 1334 N N . LYS A 1 173 ? -45.707 -5.866 74.073 1.00 84.38 173 LYS A N 1
ATOM 1335 C CA . LYS A 1 173 ? -45.004 -4.686 73.541 1.00 84.38 173 LYS A CA 1
ATOM 1336 C C . LYS A 1 173 ? -44.541 -4.927 72.112 1.00 84.38 173 LYS A C 1
ATOM 1338 O O . LYS A 1 173 ? -44.143 -6.041 71.774 1.00 84.38 173 LYS A O 1
ATOM 1343 N N . ILE A 1 174 ? -44.525 -3.874 71.303 1.00 86.56 174 ILE A N 1
ATOM 1344 C CA . ILE A 1 174 ? -43.884 -3.900 69.988 1.00 86.56 174 ILE A CA 1
ATOM 1345 C C . ILE A 1 174 ? -42.367 -3.872 70.198 1.00 86.56 174 ILE A C 1
ATOM 1347 O O . ILE A 1 174 ? -41.858 -3.112 71.022 1.00 86.56 174 ILE A O 1
ATOM 1351 N N . ILE A 1 175 ? -41.629 -4.720 69.484 1.00 84.38 175 ILE A N 1
ATOM 1352 C CA . ILE A 1 175 ? -40.167 -4.764 69.584 1.00 84.38 175 ILE A CA 1
ATOM 1353 C C . ILE A 1 175 ? -39.588 -3.571 68.815 1.00 84.38 175 ILE A C 1
ATOM 1355 O O . ILE A 1 175 ? -39.794 -3.453 67.609 1.00 84.38 175 ILE A O 1
ATOM 1359 N N . VAL A 1 176 ? -38.831 -2.716 69.503 1.00 85.19 176 VAL A N 1
ATOM 1360 C CA . VAL A 1 176 ? -38.084 -1.614 68.882 1.00 85.19 176 VAL A CA 1
ATOM 1361 C C . VAL A 1 176 ? -36.829 -2.202 68.232 1.00 85.19 176 VAL A C 1
ATOM 1363 O O . VAL A 1 176 ? -35.923 -2.649 68.930 1.00 85.19 176 VAL A O 1
ATOM 1366 N N . LYS A 1 177 ? -36.815 -2.286 66.896 1.00 80.88 177 LYS A N 1
ATOM 1367 C CA . LYS A 1 177 ? -35.728 -2.919 66.116 1.00 80.88 177 LYS A CA 1
ATOM 1368 C C . LYS A 1 177 ? -34.814 -1.932 65.382 1.00 80.88 177 LYS A C 1
ATOM 1370 O O . LYS A 1 177 ? -33.796 -2.356 64.851 1.00 80.88 177 LYS A O 1
ATOM 1375 N N . SER A 1 178 ? -35.181 -0.655 65.326 1.00 81.44 178 SER A N 1
ATOM 1376 C CA . SER A 1 178 ? -34.447 0.388 64.605 1.00 81.44 178 SER A CA 1
ATOM 1377 C C . SER A 1 178 ? -34.378 1.662 65.448 1.00 81.44 178 SER A C 1
ATOM 1379 O O . SER A 1 178 ? -35.192 1.833 66.351 1.00 81.44 178 SER A O 1
ATOM 1381 N N . ASN A 1 179 ? -33.418 2.541 65.154 1.00 85.75 179 ASN A N 1
ATOM 1382 C CA . ASN A 1 179 ? -33.271 3.873 65.766 1.00 85.75 179 ASN A CA 1
ATOM 1383 C C . ASN A 1 179 ? -33.783 5.002 64.841 1.00 85.75 179 ASN A C 1
ATOM 1385 O O . ASN A 1 179 ? -33.481 6.176 65.059 1.00 85.75 179 ASN A O 1
ATOM 1389 N N . ASP A 1 180 ? -34.530 4.644 63.797 1.00 87.31 180 ASP A N 1
ATOM 1390 C CA . ASP A 1 180 ? -35.173 5.555 62.844 1.00 87.31 180 ASP A CA 1
ATOM 1391 C C . ASP A 1 180 ? -36.583 5.989 63.308 1.00 87.31 180 ASP A C 1
ATOM 1393 O O . ASP A 1 180 ? -36.994 5.771 64.455 1.00 87.31 180 ASP A O 1
ATOM 1397 N N . GLU A 1 181 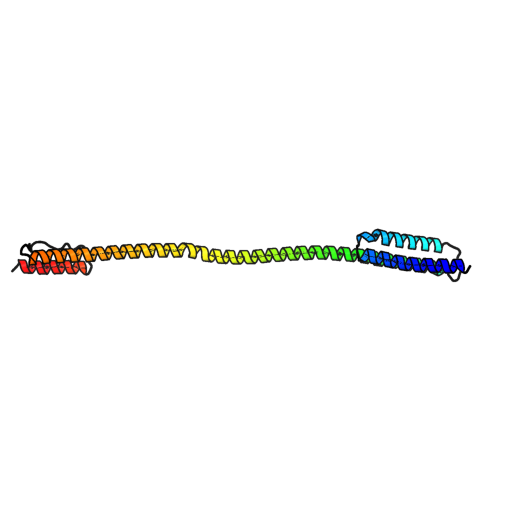? -37.344 6.624 62.415 1.00 86.50 181 GLU A N 1
ATOM 1398 C CA . GLU A 1 181 ? -38.724 7.051 62.653 1.00 86.50 181 GLU A CA 1
ATOM 1399 C C . GLU A 1 181 ? -39.647 5.880 63.029 1.00 86.50 181 GLU A C 1
ATOM 1401 O O . GLU A 1 181 ? -40.541 6.057 63.860 1.00 86.50 181 GLU A O 1
ATOM 1406 N N . LEU A 1 182 ? -39.419 4.678 62.482 1.00 88.62 182 LEU A N 1
ATOM 1407 C CA . LEU A 1 182 ? -40.200 3.479 62.812 1.00 88.62 182 LEU A CA 1
ATOM 1408 C C . LEU A 1 182 ? -39.869 2.976 64.221 1.00 88.62 182 LEU A C 1
ATOM 1410 O O . LEU A 1 182 ? -40.760 2.544 64.955 1.00 88.62 182 LEU A O 1
ATOM 1414 N N . GLY A 1 183 ? -38.602 3.073 64.624 1.00 88.44 183 GLY A N 1
ATOM 1415 C CA . GLY A 1 183 ? -38.149 2.813 65.987 1.00 88.44 183 GLY A CA 1
ATOM 1416 C C . GLY A 1 183 ? -38.803 3.719 67.023 1.00 88.44 183 GLY A C 1
ATOM 1417 O O . GLY A 1 183 ? -39.419 3.239 67.979 1.00 88.44 183 GLY A O 1
ATOM 1418 N N . LYS A 1 184 ? -38.733 5.035 66.790 1.00 90.69 184 LYS A N 1
ATOM 1419 C CA . LYS A 1 184 ? -39.370 6.045 67.652 1.00 90.69 184 LYS A CA 1
ATOM 1420 C C . LYS A 1 184 ? -40.882 5.864 67.708 1.00 90.69 184 LYS A C 1
ATOM 1422 O O . LYS A 1 184 ? -41.480 5.996 68.773 1.00 90.69 184 LYS A O 1
ATOM 1427 N N . PHE A 1 185 ? -41.509 5.521 66.583 1.00 88.00 185 PHE A N 1
ATOM 1428 C CA . PHE A 1 185 ? -42.932 5.202 66.551 1.00 88.00 185 PHE A CA 1
ATOM 1429 C C . PHE A 1 185 ? -43.267 4.006 67.453 1.00 88.00 185 PHE A C 1
ATOM 1431 O O . PHE A 1 185 ? -44.182 4.100 68.271 1.00 88.00 185 PH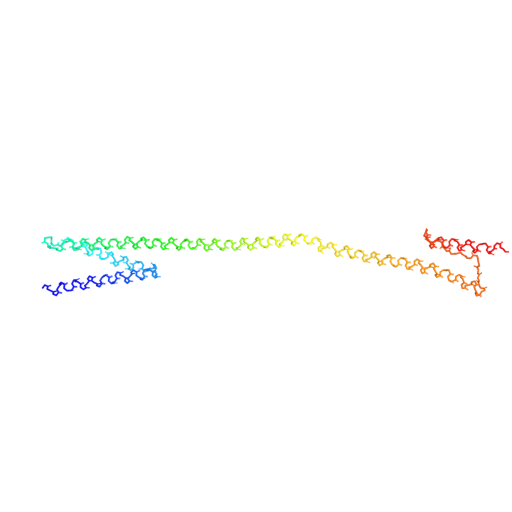E A O 1
ATOM 1438 N N . ALA A 1 186 ? -42.504 2.911 67.371 1.00 88.69 186 ALA A N 1
ATOM 1439 C CA . ALA A 1 186 ? -42.690 1.752 68.244 1.00 88.69 186 ALA A CA 1
ATOM 1440 C C . ALA A 1 186 ? -42.486 2.098 69.732 1.00 88.69 186 ALA A C 1
ATOM 1442 O O . ALA A 1 186 ? -43.230 1.616 70.590 1.00 88.69 186 ALA A O 1
ATOM 1443 N N . GLU A 1 187 ? -41.514 2.955 70.049 1.00 90.94 187 GLU A N 1
ATOM 1444 C CA . GLU A 1 187 ? -41.268 3.445 71.408 1.00 90.94 187 GLU A CA 1
ATOM 1445 C C . GLU A 1 187 ? -42.451 4.265 71.946 1.00 90.94 187 GLU A C 1
ATOM 1447 O O . GLU A 1 187 ? -42.993 3.948 73.010 1.00 90.94 187 GLU A O 1
ATOM 1452 N N . TYR A 1 188 ? -42.919 5.261 71.187 1.00 89.56 188 TYR A N 1
ATOM 1453 C CA . TYR A 1 188 ? -44.074 6.072 71.576 1.00 89.56 188 TYR A CA 1
ATOM 1454 C C . TYR A 1 188 ? -45.361 5.251 71.670 1.00 89.56 188 TYR A C 1
ATOM 1456 O O . TYR A 1 188 ? -46.155 5.463 72.590 1.00 89.56 188 TYR A O 1
ATOM 1464 N N . PHE A 1 189 ? -45.553 4.278 70.777 1.00 87.44 189 PHE A N 1
ATOM 1465 C CA . PHE A 1 189 ? -46.680 3.353 70.847 1.00 87.44 189 PHE A CA 1
ATOM 1466 C C . PHE A 1 189 ? -46.651 2.540 72.150 1.00 87.44 189 PHE A C 1
ATOM 1468 O O . PHE A 1 189 ? -47.644 2.486 72.879 1.00 87.44 189 PHE A O 1
ATOM 1475 N N . ASN A 1 190 ? -45.494 1.969 72.499 1.00 89.44 190 ASN A N 1
ATOM 1476 C CA . ASN A 1 190 ? -45.319 1.228 73.748 1.00 89.44 190 ASN A CA 1
ATOM 1477 C C . ASN A 1 190 ? -45.560 2.097 74.990 1.00 89.44 190 ASN A C 1
ATOM 1479 O O . ASN A 1 190 ? -46.159 1.615 75.952 1.00 89.44 190 ASN A O 1
ATOM 1483 N N . LEU A 1 191 ? -45.125 3.360 74.972 1.00 89.62 191 LEU A N 1
ATOM 1484 C CA . LEU A 1 191 ? -45.350 4.311 76.062 1.00 89.62 191 LEU A CA 1
ATOM 1485 C C . LEU A 1 191 ? -46.836 4.665 76.217 1.00 89.62 191 LEU A C 1
ATOM 1487 O O . LEU A 1 191 ? -47.351 4.702 77.335 1.00 89.62 191 LEU A O 1
ATOM 1491 N N . CYS A 1 192 ? -47.532 4.914 75.105 1.00 85.94 192 CYS A N 1
ATOM 1492 C CA . CYS A 1 192 ? -48.964 5.210 75.109 1.00 85.94 192 CYS A CA 1
ATOM 1493 C C . CYS A 1 192 ? -49.765 4.041 75.697 1.00 85.94 192 CYS A C 1
ATOM 1495 O O . CYS A 1 192 ? -50.571 4.239 76.607 1.00 85.94 192 CYS A O 1
ATOM 1497 N N . ARG A 1 193 ? -49.461 2.815 75.255 1.00 85.06 193 ARG A N 1
ATOM 1498 C CA . ARG A 1 193 ? -50.027 1.579 75.808 1.00 85.06 193 ARG A CA 1
ATOM 1499 C C . ARG A 1 193 ? -49.785 1.451 77.314 1.00 85.06 193 ARG A C 1
ATOM 1501 O O . ARG A 1 193 ? -50.725 1.187 78.055 1.00 85.06 193 ARG A O 1
ATOM 1508 N N . LEU A 1 194 ? -48.550 1.656 77.783 1.00 85.44 194 LEU A N 1
ATOM 1509 C CA . LEU A 1 194 ? -48.212 1.569 79.212 1.00 85.44 194 LEU A CA 1
ATOM 1510 C C . LEU A 1 194 ? -49.047 2.531 80.067 1.00 85.44 194 LEU A C 1
ATOM 1512 O O . LEU A 1 194 ? -49.498 2.155 81.144 1.00 85.44 194 LEU A O 1
ATOM 1516 N N . ARG A 1 195 ? -49.304 3.747 79.571 1.00 85.94 195 ARG A N 1
ATOM 1517 C CA . ARG A 1 195 ? -50.162 4.722 80.264 1.00 85.94 195 ARG A CA 1
ATOM 1518 C C . ARG A 1 195 ? -51.628 4.299 80.353 1.00 85.94 195 ARG A C 1
ATOM 1520 O O . ARG A 1 195 ? -52.315 4.759 81.259 1.00 85.94 195 ARG A O 1
ATOM 1527 N N . GLN A 1 196 ? -52.124 3.482 79.423 1.00 80.00 196 GLN A N 1
ATOM 1528 C CA . GLN A 1 196 ? -53.486 2.947 79.508 1.00 80.00 196 GLN A CA 1
ATOM 1529 C C . GLN A 1 196 ? -53.606 1.814 80.530 1.00 80.00 196 GLN A C 1
ATOM 1531 O O . GLN A 1 196 ? -54.647 1.699 81.153 1.00 80.00 196 GLN A O 1
ATOM 1536 N N . LEU A 1 197 ? -52.545 1.029 80.744 1.00 79.81 197 LEU A N 1
ATOM 1537 C CA . LEU A 1 197 ? -52.505 -0.006 81.787 1.00 79.81 197 LEU A CA 1
ATOM 1538 C C . LEU A 1 197 ? -52.386 0.555 83.211 1.00 79.81 197 LEU A C 1
ATOM 1540 O O . LEU A 1 197 ? -52.723 -0.132 84.167 1.00 79.81 197 LEU A O 1
ATOM 1544 N N . SER A 1 198 ? -51.845 1.766 83.366 1.00 73.44 198 SER A N 1
ATOM 1545 C CA . SER A 1 198 ? -51.681 2.416 84.673 1.00 73.44 198 SER A CA 1
ATOM 1546 C C . SER A 1 198 ? -52.918 3.193 85.142 1.00 73.44 198 SER A C 1
ATOM 1548 O O . SER A 1 198 ? -52.833 3.889 86.151 1.00 73.44 198 SER A O 1
ATOM 1550 N N . LYS A 1 199 ? -54.013 3.161 84.376 1.00 60.38 199 LYS A N 1
ATOM 1551 C CA . LYS A 1 199 ? -55.308 3.758 84.720 1.00 60.38 199 LYS A CA 1
ATOM 1552 C C . LYS A 1 199 ? -56.295 2.659 85.071 1.00 60.38 199 LYS A C 1
ATOM 1554 O O . LYS A 1 199 ? -57.095 2.911 85.994 1.00 60.38 199 LYS A O 1
#

Sequence (199 aa):
MERAVIAGANANTNSNYETKVLFLQLKENTDKKDAFFSFIDRGIKQAELNIERPKNTPFDMLPVNAKNANVKIKVLAEEYVKNIGTINNNKAIILKSLDKIINDTNKLEQNAINSTMESFKNAYILVPIILGVFVILIIAFTVMISASITGMTGSVVNMLKNISEGEGDLTKKIIVKSNDELGKFAEYFNLCRLRQLSK

Foldseek 3Di:
DVVVVVVVVVVVVVLVVVLVVLVVVCVVPVVSVVVNLVSLVVQLVVLVVLLPPDPDDPCSCVSVVSNVVSVVSNVVVVVVSVVVVVVVVVVVVVVVVVVVVVVVVVVVVVVVVVVVVVVCVVVVVVVVVVVVVVVVVVVVVVVVVCCLVCVLVVVVVVQVVCVVVVNRPLVDADDQPDPDPSNVVSVVVNVVSVVVVVD